Protein AF-A0A1G1X3X0-F1 (afdb_monomer)

InterPro domains:
  IPR045584 Pilin-like [SSF54523] (3-88)

Nearest PDB structures (foldseek):
  8oix-assembly1_M  TM=2.587E-01  e=1.768E+00  Trichomonas vaginalis G3
  6fdm-assembly1_A  TM=3.644E-01  e=4.129E+00  Homo sapiens
  6hk6-assembly2_F  TM=3.911E-01  e=4.369E+00  Homo sapiens
  6tu3-assembly1_a  TM=2.529E-01  e=6.133E+00  Rattus norvegicus

Sequence (189 aa):
MGFSLVESLVIISIISILASLSLVALPAARAHQQLISDTELIQSLLLDSKERALNQVRPEGCLRDDSNPESADRAACSDVGIIFEGGKVMQFANIAGGTEEDPDYVYSGDTEHPIVEHQLLTSVVEEEEGGVRQILFRSVPPSVETYKDGAVMEPKDTAHITLKASNGELRKLAVSQFGTLDIVNDYAK

Solvent-accessible surface area (backbone atoms only — not comparable to full-atom values): 10730 Å² total; per-residue (Å²): 140,77,87,48,76,66,58,54,53,53,50,52,51,51,51,51,52,54,50,58,54,45,68,58,49,52,60,55,54,51,30,52,50,32,52,50,54,42,50,54,51,52,45,48,51,39,46,52,30,43,49,45,17,58,70,40,58,62,56,98,75,68,75,92,70,93,81,68,96,82,56,81,58,55,58,39,59,25,34,20,27,40,37,55,54,51,47,29,40,33,36,26,22,40,68,62,81,79,60,96,85,58,93,79,63,74,72,55,83,92,35,56,44,81,72,49,78,44,80,46,77,32,28,46,52,84,90,45,96,67,43,50,48,32,43,36,23,36,58,47,87,101,41,66,50,28,25,47,70,53,39,78,44,48,100,84,39,66,42,28,45,36,38,34,25,87,82,66,55,74,47,43,32,34,33,39,42,83,55,48,73,44,78,54,79,82,79,82,125

pLDDT: mean 75.76, std 17.48, range [31.78, 94.19]

Structure (mmCIF, N/CA/C/O backbone):
data_AF-A0A1G1X3X0-F1
#
_entry.id   AF-A0A1G1X3X0-F1
#
loop_
_atom_site.group_PDB
_atom_site.id
_atom_site.type_symbol
_atom_site.label_atom_id
_atom_site.label_alt_id
_atom_site.label_comp_id
_atom_site.label_asym_id
_atom_site.label_entity_id
_atom_site.label_seq_id
_atom_site.pdbx_PDB_ins_code
_atom_site.Cartn_x
_atom_site.Cartn_y
_atom_site.Cartn_z
_atom_site.occupancy
_atom_site.B_iso_or_equiv
_atom_site.auth_seq_id
_atom_site.auth_comp_id
_atom_site.auth_asym_id
_atom_site.auth_atom_id
_atom_site.pdbx_PDB_model_num
ATOM 1 N N . MET A 1 1 ? -14.544 9.992 60.173 1.00 52.81 1 MET A N 1
ATOM 2 C CA . MET A 1 1 ? -15.628 10.082 59.175 1.00 52.81 1 MET A CA 1
ATOM 3 C C . MET A 1 1 ? -15.501 8.845 5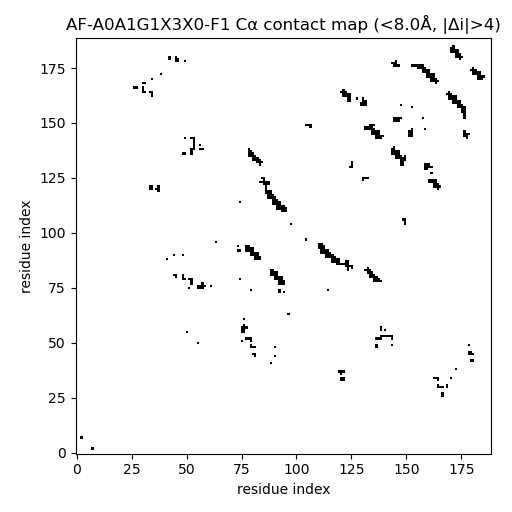8.305 1.00 52.81 1 MET A C 1
ATOM 5 O O . MET A 1 1 ? -14.527 8.745 57.576 1.00 52.81 1 MET A O 1
ATOM 9 N N . GLY A 1 2 ? -16.338 7.836 58.549 1.00 63.41 2 GLY A N 1
ATOM 10 C CA . GLY A 1 2 ? -16.282 6.549 57.850 1.00 63.41 2 GLY A CA 1
ATOM 11 C C . GLY A 1 2 ? -17.279 6.532 56.698 1.00 63.41 2 GLY A C 1
ATOM 12 O O . GLY A 1 2 ? -18.363 7.090 56.843 1.00 63.41 2 GLY A O 1
ATOM 13 N N . PHE A 1 3 ? -16.892 5.916 55.583 1.00 69.19 3 PHE A N 1
ATOM 14 C CA . PHE A 1 3 ? -17.744 5.717 54.412 1.00 69.19 3 PHE A CA 1
ATOM 15 C C . PHE A 1 3 ? -19.047 5.004 54.795 1.00 69.19 3 PHE A C 1
ATOM 17 O O . PHE A 1 3 ? -19.017 3.968 55.464 1.00 69.19 3 PHE A O 1
ATOM 24 N N . SER A 1 4 ? -20.187 5.548 54.371 1.00 86.44 4 SER A N 1
ATOM 25 C CA . SER A 1 4 ? -21.483 4.881 54.514 1.00 86.44 4 SER A CA 1
ATOM 26 C C . SER A 1 4 ? -21.574 3.680 53.569 1.00 86.44 4 SER A C 1
ATOM 28 O O . SER A 1 4 ? -21.124 3.744 52.426 1.00 86.44 4 SER A O 1
ATOM 30 N N . LEU A 1 5 ? -22.233 2.600 54.006 1.00 83.62 5 LEU A N 1
ATOM 31 C CA . LEU A 1 5 ? -22.543 1.430 53.167 1.00 83.62 5 LEU A CA 1
ATOM 32 C C . LEU A 1 5 ? -23.239 1.832 51.852 1.00 83.62 5 LEU A C 1
ATOM 34 O O . LEU A 1 5 ? -22.980 1.252 50.800 1.00 83.62 5 LEU A O 1
ATOM 38 N N . VAL A 1 6 ? -24.085 2.866 51.909 1.00 86.25 6 VAL A N 1
ATOM 39 C CA . VAL A 1 6 ? -24.781 3.417 50.739 1.00 86.25 6 VAL A CA 1
ATOM 40 C C . VAL A 1 6 ? -23.809 4.140 49.804 1.00 86.25 6 VAL A C 1
ATOM 42 O O . VAL A 1 6 ? -23.869 3.935 48.595 1.00 86.25 6 VAL A O 1
ATOM 45 N N . GLU A 1 7 ? -22.879 4.935 50.339 1.00 84.56 7 GLU A N 1
ATOM 46 C CA . GLU A 1 7 ? -21.855 5.612 49.528 1.00 84.56 7 GLU A CA 1
ATOM 47 C C . GLU A 1 7 ? -20.943 4.604 48.822 1.00 84.56 7 GLU A C 1
ATOM 49 O O . GLU A 1 7 ? -20.627 4.777 47.646 1.00 84.56 7 GLU A O 1
ATOM 54 N N . SER A 1 8 ? -20.569 3.512 49.496 1.00 87.12 8 SER A N 1
ATOM 55 C CA . SER A 1 8 ? -19.780 2.445 48.876 1.00 87.12 8 SER A CA 1
ATOM 56 C C . SER A 1 8 ? -20.523 1.770 47.718 1.00 87.12 8 SER A C 1
ATOM 58 O O . SER A 1 8 ? -19.922 1.533 46.672 1.00 87.12 8 SER A O 1
ATOM 60 N N . LEU A 1 9 ? -21.828 1.508 47.855 1.00 88.56 9 LEU A N 1
ATOM 61 C CA . LEU A 1 9 ? -22.638 0.911 46.783 1.00 88.56 9 LEU A CA 1
ATOM 62 C C . LEU A 1 9 ? -22.766 1.829 45.561 1.00 88.56 9 LEU A C 1
ATOM 64 O O . LEU A 1 9 ? -22.678 1.353 44.429 1.00 88.56 9 LEU A O 1
ATOM 68 N N . VAL A 1 10 ? -22.933 3.136 45.778 1.00 90.00 10 VAL A N 1
ATOM 69 C CA . VAL A 1 10 ? -23.005 4.126 44.691 1.00 90.00 10 VAL A CA 1
ATOM 70 C C . VAL A 1 10 ? -21.671 4.232 43.947 1.00 90.00 10 VAL A C 1
ATOM 72 O O . VAL A 1 10 ? -21.651 4.292 42.721 1.00 90.00 10 VAL A O 1
ATOM 75 N N . ILE A 1 11 ? -20.539 4.200 44.650 1.00 90.81 11 ILE A N 1
ATOM 76 C CA . ILE A 1 11 ? -19.225 4.228 43.992 1.00 90.81 11 ILE A CA 1
ATOM 77 C C . ILE A 1 11 ? -19.007 2.970 43.147 1.00 90.81 11 ILE A C 1
ATOM 79 O O . ILE A 1 11 ? -18.568 3.069 42.001 1.00 90.81 11 ILE A O 1
ATOM 83 N N . ILE A 1 12 ? -19.347 1.792 43.675 1.00 90.56 12 ILE A N 1
ATOM 84 C CA . ILE A 1 12 ? -19.201 0.527 42.942 1.00 90.56 12 ILE A CA 1
ATOM 85 C C . ILE A 1 12 ? -20.070 0.525 41.678 1.00 90.56 12 ILE A C 1
ATOM 87 O O . ILE A 1 12 ? -19.608 0.072 40.626 1.00 90.56 12 ILE A O 1
ATOM 91 N N . SER A 1 13 ? -21.298 1.052 41.740 1.00 90.00 13 SER A N 1
ATOM 92 C CA . SER A 1 13 ? -22.174 1.118 40.565 1.00 90.00 13 SER A CA 1
ATOM 93 C C . SER A 1 13 ? -21.628 2.068 39.495 1.00 90.00 13 SER A C 1
ATOM 95 O O . SER A 1 13 ? -21.583 1.692 38.324 1.00 90.00 13 SER A O 1
ATOM 97 N N . ILE A 1 14 ? -21.115 3.240 39.882 1.00 91.00 14 ILE A N 1
ATOM 98 C CA . ILE A 1 14 ? -20.488 4.198 38.957 1.00 91.00 14 ILE A CA 1
ATOM 99 C C . ILE A 1 14 ? -19.247 3.589 38.290 1.00 91.00 14 ILE A C 1
ATOM 101 O O . ILE A 1 14 ? -19.122 3.651 37.066 1.00 91.00 14 ILE A O 1
ATOM 105 N N . ILE A 1 15 ? -18.356 2.955 39.063 1.00 90.81 15 ILE A N 1
ATOM 106 C CA . ILE A 1 15 ? -17.157 2.291 38.523 1.00 90.81 15 ILE A CA 1
ATOM 107 C C . ILE A 1 15 ? -17.553 1.174 37.554 1.00 90.81 15 ILE A C 1
ATOM 109 O O . ILE A 1 15 ? -16.955 1.060 36.488 1.00 90.81 15 ILE A O 1
ATOM 113 N N . SER A 1 16 ? -18.576 0.384 37.884 1.00 86.94 16 SER A N 1
ATOM 114 C CA . SER A 1 16 ? -19.044 -0.712 37.026 1.00 86.94 16 SER A CA 1
ATOM 115 C C . SER A 1 16 ? -19.576 -0.200 35.684 1.00 86.94 16 SER A C 1
ATOM 117 O O . SER A 1 16 ? -19.245 -0.758 34.637 1.00 86.94 16 SER A O 1
ATOM 119 N N . ILE A 1 17 ? -20.337 0.900 35.692 1.00 88.69 17 ILE A N 1
ATOM 120 C CA . ILE A 1 17 ? -20.834 1.545 34.468 1.00 88.69 17 ILE A CA 1
ATOM 121 C C . ILE A 1 17 ? -19.661 2.088 33.641 1.00 88.69 17 ILE A C 1
ATOM 123 O O . ILE A 1 17 ? -19.554 1.779 32.454 1.00 88.69 17 ILE A O 1
ATOM 127 N N . LEU A 1 18 ? -18.741 2.833 34.258 1.00 86.75 18 LEU A N 1
ATOM 128 C CA . LEU A 1 18 ? -17.568 3.389 33.573 1.00 86.75 18 LEU A CA 1
ATOM 129 C C . LEU A 1 18 ? -16.667 2.297 32.980 1.00 86.75 18 LEU A C 1
ATOM 131 O O . LEU A 1 18 ? -16.207 2.426 31.843 1.00 86.75 18 LEU A O 1
ATOM 135 N N . ALA A 1 19 ? -16.448 1.203 33.712 1.00 84.81 19 ALA A N 1
ATOM 136 C CA . ALA A 1 19 ? -15.675 0.061 33.238 1.00 84.81 19 ALA A CA 1
ATOM 137 C C . ALA A 1 19 ? -16.354 -0.613 32.038 1.00 84.81 19 ALA A C 1
ATOM 139 O O . ALA A 1 19 ? -15.684 -0.910 31.051 1.00 84.81 19 ALA A O 1
ATOM 140 N N . SER A 1 20 ? -17.681 -0.785 32.076 1.00 80.12 20 SER A N 1
ATOM 141 C CA . SER A 1 20 ? -18.437 -1.378 30.965 1.00 80.12 20 SER A CA 1
ATOM 142 C C . SER A 1 20 ? -18.348 -0.553 29.676 1.00 80.12 20 SER A C 1
ATOM 144 O O . SER A 1 20 ? -18.118 -1.112 28.607 1.00 80.12 20 SER A O 1
ATOM 146 N N . LEU A 1 21 ? -18.425 0.778 29.776 1.00 79.88 21 LEU A N 1
ATOM 147 C CA . LEU A 1 21 ? -18.264 1.683 28.633 1.00 79.88 21 LEU A CA 1
ATOM 148 C C . LEU A 1 21 ? -16.835 1.638 28.076 1.00 79.88 21 LEU A C 1
ATOM 150 O O . LEU A 1 21 ? -16.628 1.581 26.864 1.00 79.88 21 LEU A O 1
ATOM 154 N N . SER A 1 22 ? -15.843 1.607 28.968 1.00 75.94 22 SER A N 1
ATOM 155 C CA . SER A 1 22 ? -14.426 1.543 28.599 1.00 75.94 22 SER A CA 1
ATOM 156 C C . SER A 1 22 ? -14.087 0.246 27.855 1.00 75.94 22 SER A C 1
ATOM 158 O O . SER A 1 22 ? -13.352 0.272 26.870 1.00 75.94 22 SER A O 1
ATOM 160 N N . LEU A 1 23 ? -14.664 -0.887 28.268 1.00 78.69 23 LEU A N 1
ATOM 161 C CA . LEU A 1 23 ? -14.443 -2.188 27.626 1.00 78.69 23 LEU A CA 1
ATOM 162 C C . LEU A 1 23 ? -14.871 -2.218 26.153 1.00 78.69 23 LEU A C 1
ATOM 164 O O . LEU A 1 23 ? -14.288 -2.972 25.379 1.00 78.69 23 LEU A O 1
ATOM 168 N N . VAL A 1 24 ? -15.841 -1.392 25.757 1.00 78.50 24 VAL A N 1
ATOM 169 C CA . VAL A 1 24 ? -16.291 -1.276 24.360 1.00 78.50 24 VAL A CA 1
ATOM 170 C C . VAL A 1 24 ? -15.498 -0.208 23.601 1.00 78.50 24 VAL A C 1
ATOM 172 O O . VAL A 1 24 ? -15.131 -0.413 22.446 1.00 78.50 24 VAL A O 1
ATOM 175 N N . ALA A 1 25 ? -15.188 0.918 24.248 1.00 77.50 25 ALA A N 1
ATOM 176 C CA . ALA A 1 25 ? -14.501 2.038 23.607 1.00 77.50 25 ALA A CA 1
ATOM 177 C C . ALA A 1 25 ? -13.023 1.748 23.293 1.00 77.50 25 ALA A C 1
ATOM 179 O O . ALA A 1 25 ? -12.524 2.153 22.243 1.00 77.50 25 ALA A O 1
ATOM 180 N N . LEU A 1 26 ? -12.311 1.038 24.177 1.00 84.38 26 LEU A N 1
ATOM 181 C CA . LEU A 1 26 ? -10.877 0.779 24.005 1.00 84.38 26 LEU A CA 1
ATOM 182 C C . LEU A 1 26 ? -10.555 -0.073 22.759 1.00 84.38 26 LEU A C 1
ATOM 184 O O . LEU A 1 26 ? -9.648 0.310 22.018 1.00 84.38 26 LEU A O 1
ATOM 188 N N . PRO A 1 27 ? -11.244 -1.202 22.492 1.00 84.38 27 PRO A N 1
ATOM 189 C CA . PRO A 1 27 ? -11.002 -1.995 21.286 1.00 84.38 27 PRO A CA 1
ATOM 190 C C . PRO A 1 27 ? -11.263 -1.222 19.990 1.00 84.38 27 PRO A C 1
ATOM 192 O O . PRO A 1 27 ? -10.472 -1.329 19.057 1.00 84.38 27 PRO A O 1
ATOM 195 N N . ALA A 1 28 ? -12.322 -0.406 19.948 1.00 83.88 28 ALA A N 1
ATOM 196 C CA . ALA A 1 28 ? -12.639 0.428 18.789 1.00 83.88 28 ALA A CA 1
ATOM 197 C C . ALA A 1 28 ? -11.559 1.495 18.543 1.00 83.88 28 ALA A C 1
ATOM 199 O O . ALA A 1 28 ? -11.069 1.639 17.427 1.00 83.88 28 ALA A O 1
ATOM 200 N N . ALA A 1 29 ? -11.110 2.183 19.598 1.00 85.50 29 ALA A N 1
ATOM 201 C CA . ALA A 1 29 ? -10.033 3.165 19.487 1.00 85.50 29 ALA A CA 1
ATOM 202 C C . ALA A 1 29 ? -8.719 2.535 18.994 1.00 85.50 29 ALA A C 1
ATOM 204 O O . ALA A 1 29 ? -8.037 3.113 18.151 1.00 85.50 29 ALA A O 1
ATOM 205 N N . ARG A 1 30 ? -8.379 1.332 19.480 1.00 88.69 30 ARG A N 1
ATOM 206 C CA . ARG A 1 30 ? -7.187 0.599 19.029 1.00 88.69 30 ARG A CA 1
ATOM 207 C C . ARG A 1 30 ? -7.271 0.213 17.559 1.00 88.69 30 ARG A C 1
ATOM 209 O O . ARG A 1 30 ? -6.305 0.424 16.841 1.00 88.69 30 ARG A O 1
ATOM 216 N N . ALA A 1 31 ? -8.402 -0.320 17.108 1.00 88.56 31 ALA A N 1
ATOM 217 C CA . ALA A 1 31 ? -8.589 -0.677 15.705 1.00 88.56 31 ALA A CA 1
ATOM 218 C C . ALA A 1 31 ? -8.458 0.537 14.777 1.00 88.56 31 ALA A C 1
ATOM 220 O O . ALA A 1 31 ? -7.762 0.475 13.765 1.00 88.56 31 ALA A O 1
ATOM 221 N N . HIS A 1 32 ? -9.031 1.672 15.173 1.00 88.75 32 HIS A N 1
ATOM 222 C CA . HIS A 1 32 ? -8.901 2.909 14.415 1.00 88.75 32 HIS A CA 1
ATOM 223 C C . HIS A 1 32 ? -7.446 3.401 14.345 1.00 88.75 32 HIS A C 1
ATOM 225 O O . HIS A 1 32 ? -6.981 3.829 13.289 1.00 88.75 32 HIS A O 1
ATOM 231 N N . GLN A 1 33 ? -6.698 3.288 15.448 1.00 90.19 33 GLN A N 1
ATOM 232 C CA . GLN A 1 33 ? -5.264 3.592 15.474 1.00 90.19 33 GLN A CA 1
ATOM 233 C C . GLN A 1 33 ? -4.448 2.652 14.576 1.00 90.19 33 GLN A C 1
ATOM 235 O O . GLN A 1 33 ? -3.546 3.128 13.892 1.00 90.19 33 GLN A O 1
ATOM 240 N N . GLN A 1 34 ? -4.775 1.354 14.535 1.00 92.81 34 GLN A N 1
ATOM 241 C CA . GLN A 1 34 ? -4.143 0.394 13.618 1.00 92.81 34 GLN A CA 1
ATOM 242 C C . GLN A 1 34 ? -4.356 0.815 12.158 1.00 92.81 34 GLN A C 1
ATOM 244 O O . GLN A 1 34 ? -3.395 0.898 11.400 1.00 92.81 34 GLN A O 1
ATOM 249 N N . LEU A 1 35 ? -5.594 1.163 11.788 1.00 92.06 35 LEU A N 1
ATOM 250 C CA . LEU A 1 35 ? -5.923 1.613 10.432 1.00 92.06 35 LEU A CA 1
ATOM 251 C C . LEU A 1 35 ? -5.191 2.903 10.056 1.00 92.06 35 LEU A C 1
ATOM 253 O O . LEU A 1 35 ? -4.717 3.012 8.930 1.00 92.06 35 LEU A O 1
ATOM 257 N N . ILE A 1 36 ? -5.093 3.878 10.966 1.00 92.38 36 ILE A N 1
ATOM 258 C CA . ILE A 1 36 ? -4.342 5.121 10.721 1.00 92.38 36 ILE A CA 1
ATOM 259 C C . ILE A 1 36 ? -2.859 4.816 10.509 1.00 92.38 36 ILE A C 1
ATOM 261 O O . ILE A 1 36 ? -2.311 5.220 9.489 1.00 92.38 36 ILE A O 1
ATOM 265 N N . SER A 1 37 ? -2.246 4.067 11.428 1.00 93.69 37 SER A N 1
ATOM 266 C CA . SER A 1 37 ? -0.824 3.718 11.367 1.00 93.69 37 SER A CA 1
ATOM 267 C C . SER A 1 37 ? -0.465 3.022 10.052 1.00 93.69 37 SER A C 1
ATOM 269 O O . SER A 1 37 ? 0.506 3.396 9.399 1.00 93.69 37 SER A O 1
ATOM 271 N N . ASP A 1 38 ? -1.265 2.040 9.634 1.00 94.19 38 ASP A N 1
ATOM 272 C CA . ASP A 1 38 ? -1.012 1.306 8.393 1.00 94.19 38 ASP A CA 1
ATOM 273 C C . ASP A 1 38 ? -1.306 2.157 7.147 1.00 94.19 38 ASP A C 1
ATOM 275 O O . ASP A 1 38 ? -0.607 2.033 6.144 1.00 94.19 38 ASP A O 1
ATOM 279 N N . THR A 1 39 ? -2.284 3.072 7.209 1.00 93.25 39 THR A N 1
ATOM 280 C CA . THR A 1 39 ? -2.537 4.038 6.122 1.00 93.25 39 THR A CA 1
ATOM 281 C C . THR A 1 39 ? -1.325 4.951 5.916 1.00 93.25 39 THR A C 1
ATOM 283 O O . THR A 1 39 ? -0.886 5.138 4.783 1.00 93.25 39 THR A O 1
ATOM 286 N N . GLU A 1 40 ? -0.768 5.504 6.997 1.00 93.44 40 GLU A N 1
ATOM 287 C CA . GLU A 1 40 ? 0.411 6.380 6.949 1.00 93.44 40 GLU A CA 1
ATOM 288 C C . GLU A 1 40 ? 1.651 5.631 6.448 1.00 93.44 40 GLU A C 1
ATOM 290 O O . GLU A 1 40 ? 2.413 6.161 5.636 1.00 93.44 40 GLU A O 1
ATOM 295 N N . LEU A 1 41 ? 1.827 4.376 6.871 1.00 93.50 41 LEU A N 1
ATOM 296 C CA . LEU A 1 41 ? 2.893 3.509 6.377 1.00 93.50 41 LEU A CA 1
ATOM 297 C C . LEU A 1 41 ? 2.769 3.272 4.865 1.00 93.50 41 LEU A C 1
ATOM 299 O O . LEU A 1 41 ? 3.738 3.484 4.139 1.00 93.50 41 LEU A O 1
ATOM 303 N N . ILE A 1 42 ? 1.589 2.878 4.376 1.00 92.75 42 ILE A N 1
ATOM 304 C CA . ILE A 1 42 ? 1.353 2.648 2.941 1.00 92.75 42 ILE A CA 1
ATOM 305 C C . ILE A 1 42 ? 1.564 3.938 2.144 1.00 92.75 42 ILE A C 1
ATOM 307 O O . ILE A 1 42 ? 2.208 3.913 1.097 1.00 92.75 42 ILE A O 1
ATOM 311 N N . GLN A 1 43 ? 1.081 5.077 2.645 1.00 92.94 43 GLN A N 1
ATOM 312 C CA . GLN A 1 43 ? 1.292 6.377 2.009 1.00 92.94 43 GLN A CA 1
ATOM 313 C C . GLN A 1 43 ? 2.781 6.723 1.901 1.00 92.94 43 GLN A C 1
ATOM 315 O O . GLN A 1 43 ? 3.236 7.156 0.842 1.00 92.94 43 GLN A O 1
ATOM 320 N N . SER A 1 44 ? 3.540 6.513 2.978 1.00 91.75 44 SER A N 1
ATOM 321 C CA . SER A 1 44 ? 4.989 6.718 3.009 1.00 91.75 44 SER A CA 1
ATOM 322 C C . SER A 1 44 ? 5.701 5.835 1.983 1.00 91.75 44 SER A C 1
ATOM 324 O O . SER A 1 44 ? 6.508 6.330 1.199 1.00 91.75 44 SER A O 1
ATOM 326 N N . LEU A 1 45 ? 5.347 4.548 1.919 1.00 91.00 45 LEU A N 1
ATOM 327 C CA . LEU A 1 45 ? 5.934 3.608 0.964 1.00 91.00 45 LEU A CA 1
ATOM 328 C C . LEU A 1 45 ? 5.606 3.976 -0.487 1.00 91.00 45 LEU A C 1
ATOM 330 O O . LEU A 1 45 ? 6.484 3.881 -1.345 1.00 91.00 45 LEU A O 1
ATOM 334 N N . LEU A 1 46 ? 4.377 4.417 -0.781 1.00 91.00 46 LEU A N 1
ATOM 335 C CA . LEU A 1 46 ? 3.982 4.882 -2.120 1.00 91.00 46 LEU A CA 1
ATOM 336 C C . LEU A 1 46 ? 4.795 6.105 -2.547 1.00 91.00 46 LEU A C 1
ATOM 338 O O . LEU A 1 46 ? 5.276 6.163 -3.679 1.00 91.00 46 LEU A O 1
ATOM 342 N N . LEU A 1 47 ? 4.981 7.065 -1.638 1.00 90.19 47 LEU A N 1
ATOM 343 C CA . LEU A 1 47 ? 5.789 8.253 -1.896 1.00 90.19 47 LEU A CA 1
ATOM 344 C C . LEU A 1 47 ? 7.263 7.902 -2.112 1.00 90.19 47 LEU A C 1
ATOM 346 O O . LEU A 1 47 ? 7.822 8.323 -3.120 1.00 90.19 47 LEU A O 1
ATOM 350 N N . ASP A 1 48 ? 7.860 7.095 -1.235 1.00 88.44 48 ASP A N 1
ATOM 351 C CA . ASP A 1 48 ? 9.257 6.658 -1.356 1.00 88.44 48 ASP A CA 1
ATOM 352 C C . ASP A 1 48 ? 9.489 5.867 -2.655 1.00 88.44 48 ASP A C 1
ATOM 354 O O . ASP A 1 48 ? 10.425 6.158 -3.397 1.00 88.44 48 ASP A O 1
ATOM 358 N N . SER A 1 49 ? 8.593 4.939 -3.004 1.00 85.44 49 SER A N 1
ATOM 359 C CA . SER A 1 49 ? 8.682 4.164 -4.254 1.00 85.44 49 SER A CA 1
ATOM 360 C C . SER A 1 49 ? 8.623 5.064 -5.489 1.00 85.44 49 SER A C 1
ATOM 362 O O . SER A 1 49 ? 9.431 4.923 -6.408 1.00 85.44 49 SER A O 1
ATOM 364 N N . LYS A 1 50 ? 7.706 6.037 -5.495 1.00 85.88 50 LYS A N 1
ATOM 365 C CA . LYS A 1 50 ? 7.582 7.021 -6.574 1.00 85.88 50 LYS A CA 1
ATOM 366 C C . LYS A 1 50 ? 8.810 7.927 -6.667 1.00 85.88 50 LYS A C 1
ATOM 368 O O . LYS A 1 50 ? 9.284 8.202 -7.765 1.00 85.88 50 LYS A O 1
ATOM 373 N N . GLU A 1 51 ? 9.325 8.412 -5.540 1.00 83.81 51 GLU A N 1
ATOM 374 C CA . GLU A 1 51 ? 10.521 9.259 -5.512 1.00 83.81 51 GLU A CA 1
ATOM 375 C C . GLU A 1 51 ? 11.764 8.506 -5.980 1.00 83.81 51 GLU A C 1
ATOM 377 O O . GLU A 1 51 ? 12.578 9.079 -6.705 1.00 83.81 51 GLU A O 1
ATOM 382 N N . ARG A 1 52 ? 11.896 7.224 -5.631 1.00 78.44 52 ARG A N 1
ATOM 383 C CA . ARG A 1 52 ? 12.952 6.357 -6.164 1.00 78.44 52 ARG A CA 1
ATOM 384 C C . ARG A 1 52 ? 12.823 6.205 -7.672 1.00 78.44 52 ARG A C 1
ATOM 386 O O . ARG A 1 52 ? 13.802 6.452 -8.366 1.00 78.44 52 ARG A O 1
ATOM 393 N N . ALA A 1 53 ? 11.623 5.920 -8.178 1.00 76.75 53 ALA A N 1
ATOM 394 C CA . ALA A 1 53 ? 11.378 5.828 -9.616 1.00 76.75 53 ALA A CA 1
ATOM 395 C C . ALA A 1 53 ? 11.680 7.148 -10.361 1.00 76.75 53 ALA A C 1
ATOM 397 O O . ALA A 1 53 ? 12.196 7.118 -11.476 1.00 76.75 53 ALA A O 1
ATOM 398 N N . LEU A 1 54 ? 11.405 8.313 -9.760 1.00 75.62 54 LEU A N 1
ATOM 399 C CA . LEU A 1 54 ? 11.712 9.625 -10.352 1.00 75.62 54 LEU A CA 1
ATOM 400 C C . LEU A 1 54 ? 13.204 9.966 -10.337 1.00 75.62 54 LEU A C 1
ATOM 402 O O . LEU A 1 54 ? 13.743 10.442 -11.334 1.00 75.62 54 LEU A O 1
ATOM 406 N N . ASN A 1 55 ? 13.849 9.804 -9.181 1.00 70.31 55 ASN A N 1
ATOM 407 C CA . ASN A 1 55 ? 15.159 10.399 -8.917 1.00 70.31 55 ASN A CA 1
ATOM 408 C C . ASN A 1 55 ? 16.320 9.435 -9.167 1.00 70.31 55 ASN A C 1
ATOM 410 O O . ASN A 1 55 ? 17.430 9.883 -9.449 1.00 70.31 55 ASN A O 1
ATOM 414 N N . GLN A 1 56 ? 16.092 8.125 -9.083 1.00 62.97 56 GLN A N 1
ATOM 415 C CA . GLN A 1 56 ? 17.097 7.113 -9.409 1.00 62.97 56 GLN A CA 1
ATOM 416 C C . GLN A 1 56 ? 16.981 6.775 -10.898 1.00 62.97 56 GLN A C 1
ATOM 418 O O . GLN A 1 56 ? 16.610 5.674 -11.290 1.00 62.97 56 GLN A O 1
ATOM 423 N N . VAL A 1 57 ? 17.235 7.795 -11.729 1.00 52.66 57 VAL A N 1
ATOM 424 C CA . VAL A 1 57 ? 17.203 7.700 -13.193 1.00 52.66 57 VAL A CA 1
ATOM 425 C C . VAL A 1 57 ? 18.109 6.556 -13.620 1.00 52.66 57 VAL A C 1
ATOM 427 O O . VAL A 1 57 ? 19.304 6.594 -13.326 1.00 52.66 57 VAL A O 1
ATOM 430 N N . ARG A 1 58 ? 17.542 5.580 -14.341 1.00 55.16 58 ARG A N 1
ATOM 431 C CA . ARG A 1 58 ? 18.286 4.470 -14.946 1.00 55.16 58 ARG A CA 1
ATOM 432 C C . ARG A 1 58 ? 19.504 5.032 -15.690 1.00 55.16 58 ARG A C 1
ATOM 434 O O . ARG A 1 58 ? 19.322 5.706 -16.706 1.00 55.16 58 ARG A O 1
ATOM 441 N N . PRO A 1 59 ? 20.741 4.785 -15.229 1.00 47.59 59 PRO A N 1
ATOM 442 C CA . PRO A 1 59 ? 21.911 5.119 -16.023 1.00 47.59 59 PRO A CA 1
ATOM 443 C C . PRO A 1 59 ? 21.857 4.303 -17.322 1.00 47.59 59 PRO A C 1
ATOM 445 O O . PRO A 1 59 ? 21.593 3.103 -17.261 1.00 47.59 59 PRO A O 1
ATOM 448 N N . GLU A 1 60 ? 22.155 4.909 -18.479 1.00 44.28 60 GLU A N 1
ATOM 449 C CA . GLU A 1 60 ? 22.155 4.231 -19.798 1.00 44.28 60 GLU A CA 1
ATOM 450 C C . GLU A 1 60 ? 23.013 2.944 -19.838 1.00 44.28 60 GLU A C 1
ATOM 452 O O . GLU A 1 60 ? 22.847 2.113 -20.725 1.00 44.28 60 GLU A O 1
ATOM 457 N N . GLY A 1 61 ? 23.920 2.759 -18.870 1.00 43.31 61 GLY A N 1
ATOM 458 C CA . GLY A 1 61 ? 24.809 1.604 -18.745 1.00 43.31 61 GLY A CA 1
ATOM 459 C C . GLY A 1 61 ? 24.544 0.686 -17.551 1.00 43.31 61 GLY A C 1
ATOM 460 O O . GLY A 1 61 ? 25.454 -0.057 -17.184 1.00 43.31 61 GLY A O 1
ATOM 461 N N . CYS A 1 62 ? 23.375 0.733 -16.901 1.00 52.38 62 CYS A N 1
ATOM 462 C CA . CYS A 1 62 ? 23.122 -0.186 -15.795 1.00 52.38 62 CYS A CA 1
ATOM 463 C C . CYS A 1 62 ? 22.986 -1.624 -16.311 1.00 52.38 62 CYS A C 1
ATOM 465 O O . CYS A 1 62 ? 22.020 -1.985 -16.986 1.00 52.38 62 CYS A O 1
ATOM 467 N N . LEU A 1 63 ? 24.037 -2.411 -16.074 1.00 43.19 63 LEU A N 1
ATOM 468 C CA . LEU A 1 63 ? 24.221 -3.716 -16.684 1.00 43.19 63 LEU A CA 1
ATOM 469 C C . LEU A 1 63 ? 23.212 -4.722 -16.138 1.00 43.19 63 LEU A C 1
ATOM 471 O O . LEU A 1 63 ? 23.096 -4.973 -14.943 1.00 43.19 63 LEU A O 1
ATOM 475 N N . ARG A 1 64 ? 22.542 -5.331 -17.105 1.00 49.38 64 ARG A N 1
ATOM 476 C CA . ARG A 1 64 ? 21.504 -6.356 -17.046 1.00 49.38 64 ARG A CA 1
ATOM 477 C C . ARG A 1 64 ? 22.022 -7.732 -16.577 1.00 49.38 64 ARG A C 1
ATOM 479 O O . ARG A 1 64 ? 21.334 -8.715 -16.814 1.00 49.38 64 ARG A O 1
ATOM 486 N N . ASP A 1 65 ? 23.227 -7.823 -15.996 1.00 43.94 65 ASP A N 1
ATOM 487 C CA . ASP A 1 65 ? 23.988 -9.083 -15.917 1.00 43.94 65 ASP A CA 1
ATOM 488 C C . ASP A 1 65 ? 24.297 -9.559 -14.475 1.00 43.94 65 ASP A C 1
ATOM 490 O O . ASP A 1 65 ? 25.159 -9.036 -13.762 1.00 43.94 65 ASP A O 1
ATOM 494 N N . ASP A 1 66 ? 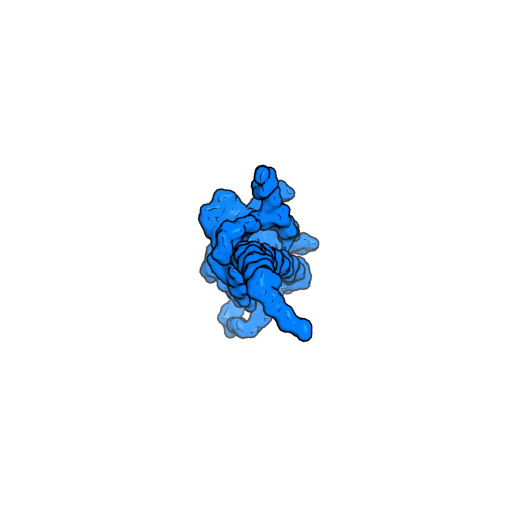23.532 -10.588 -14.112 1.00 45.09 66 ASP A N 1
ATOM 495 C CA . ASP A 1 66 ? 23.436 -11.540 -12.988 1.00 45.09 66 ASP A CA 1
ATOM 496 C C . ASP A 1 66 ? 24.660 -11.936 -12.121 1.00 45.09 66 ASP A C 1
ATOM 498 O O . ASP A 1 66 ? 24.604 -12.938 -11.406 1.00 45.09 66 ASP A O 1
ATOM 502 N N . SER A 1 67 ? 25.771 -11.199 -12.086 1.00 43.50 67 SER A N 1
ATOM 503 C CA . SER A 1 67 ? 26.978 -11.688 -11.382 1.00 43.50 67 SER A CA 1
ATOM 504 C C . SER A 1 67 ? 27.148 -11.259 -9.916 1.00 43.50 67 SER A C 1
ATOM 506 O O . SER A 1 67 ? 28.037 -11.795 -9.251 1.00 43.50 67 SER A O 1
ATOM 508 N N . ASN A 1 68 ? 26.331 -10.343 -9.373 1.00 43.12 68 ASN A N 1
ATOM 509 C CA . ASN A 1 68 ? 26.483 -9.914 -7.974 1.00 43.12 68 ASN A CA 1
ATOM 510 C C . ASN A 1 68 ? 25.146 -9.551 -7.277 1.00 43.12 68 ASN A C 1
ATOM 512 O O . ASN A 1 68 ? 24.614 -8.466 -7.505 1.00 43.12 68 ASN A O 1
ATOM 516 N N . PRO A 1 69 ? 24.592 -10.431 -6.421 1.00 46.22 69 PRO A N 1
ATOM 517 C CA . PRO A 1 69 ? 23.272 -10.260 -5.804 1.00 46.22 69 PRO A CA 1
ATOM 518 C C . PRO A 1 69 ? 23.220 -9.284 -4.612 1.00 46.22 69 PRO A C 1
ATOM 520 O O . PRO A 1 69 ? 22.138 -9.063 -4.079 1.00 46.22 69 PRO A O 1
ATOM 523 N N . GLU A 1 70 ? 24.346 -8.710 -4.170 1.00 43.59 70 GLU A N 1
ATOM 524 C CA . GLU A 1 70 ? 24.408 -7.921 -2.924 1.00 43.59 70 GLU A CA 1
ATOM 525 C C . GLU A 1 70 ? 24.290 -6.393 -3.084 1.00 43.59 70 GLU A C 1
ATOM 527 O O . GLU A 1 70 ? 24.271 -5.687 -2.074 1.00 43.59 70 GLU A O 1
ATOM 532 N N . SER A 1 71 ? 24.216 -5.826 -4.294 1.00 44.56 71 SER A N 1
ATOM 533 C CA . SER A 1 71 ? 24.265 -4.365 -4.421 1.00 44.56 71 SER A CA 1
ATOM 534 C C . SER A 1 71 ? 22.887 -3.699 -4.392 1.00 44.56 71 SER A C 1
ATOM 536 O O . SER A 1 71 ? 21.992 -3.964 -5.197 1.00 44.56 71 SER A O 1
ATOM 538 N N . ALA A 1 72 ? 22.780 -2.705 -3.509 1.00 44.31 72 ALA A N 1
ATOM 539 C CA . ALA A 1 72 ? 21.768 -1.651 -3.498 1.00 44.31 72 ALA A CA 1
ATOM 540 C C . ALA A 1 72 ? 21.591 -0.921 -4.858 1.00 44.31 72 ALA A C 1
ATOM 542 O O . ALA A 1 72 ? 20.671 -0.118 -5.002 1.00 44.31 72 ALA A O 1
ATOM 543 N N . ASP A 1 73 ? 22.419 -1.232 -5.863 1.00 50.38 73 ASP A N 1
ATOM 544 C CA . ASP A 1 73 ? 22.355 -0.710 -7.229 1.00 50.38 73 ASP A CA 1
ATOM 545 C C . ASP A 1 73 ? 21.198 -1.296 -8.062 1.00 50.38 73 ASP A C 1
ATOM 547 O O . ASP A 1 73 ? 20.758 -0.647 -9.008 1.00 50.38 73 ASP A O 1
ATOM 551 N N . ARG A 1 74 ? 20.632 -2.473 -7.725 1.00 50.50 74 ARG A N 1
ATOM 552 C CA . ARG A 1 74 ? 19.490 -3.026 -8.496 1.00 50.50 74 ARG A CA 1
ATOM 553 C C . ARG A 1 74 ? 18.236 -2.164 -8.370 1.00 50.50 74 ARG A C 1
ATOM 555 O O . ARG A 1 74 ? 17.562 -1.935 -9.370 1.00 50.50 74 ARG A O 1
ATOM 562 N N . ALA A 1 75 ? 17.949 -1.652 -7.172 1.00 48.81 75 ALA A N 1
ATOM 563 C CA . ALA A 1 75 ? 16.827 -0.738 -6.945 1.00 48.81 75 ALA A CA 1
ATOM 564 C C . ALA A 1 75 ? 17.021 0.600 -7.677 1.00 48.81 75 ALA A C 1
ATOM 566 O O . ALA A 1 75 ? 16.052 1.165 -8.171 1.00 48.81 75 ALA A O 1
ATOM 567 N N . ALA A 1 76 ? 18.271 1.055 -7.819 1.00 53.31 76 ALA A N 1
ATOM 568 C CA . ALA A 1 7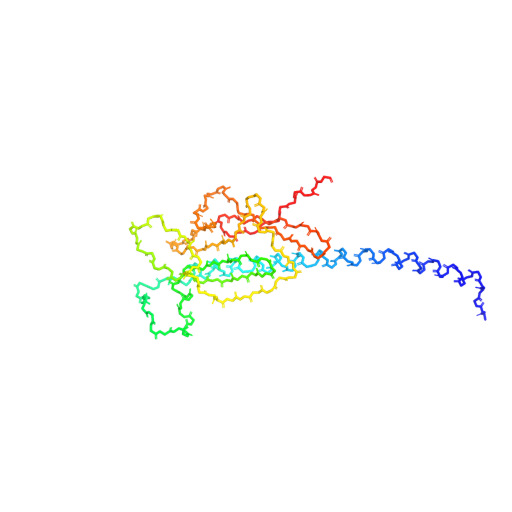6 ? 18.604 2.274 -8.555 1.00 53.31 76 ALA A CA 1
ATOM 569 C C . ALA A 1 76 ? 18.483 2.131 -10.084 1.00 53.31 76 ALA A C 1
ATOM 571 O O . ALA A 1 76 ? 18.576 3.122 -10.804 1.00 53.31 76 ALA A O 1
ATOM 572 N N . CYS A 1 77 ? 18.283 0.909 -10.585 1.00 55.88 77 CYS A N 1
ATOM 573 C CA . CYS A 1 77 ? 18.214 0.602 -12.014 1.00 55.88 77 CYS A CA 1
ATOM 574 C C . CYS A 1 77 ? 16.919 -0.092 -12.445 1.00 55.88 77 CYS A C 1
ATOM 576 O O . CYS A 1 77 ? 16.808 -0.524 -13.593 1.00 55.88 77 CYS A O 1
ATOM 578 N N . SER A 1 78 ? 15.944 -0.190 -11.546 1.00 63.88 78 SER A N 1
ATOM 579 C CA . SER A 1 78 ? 14.712 -0.952 -11.739 1.00 63.88 78 SER A CA 1
ATOM 580 C C . SER A 1 78 ? 13.497 -0.085 -11.438 1.00 63.88 78 SER A C 1
ATOM 582 O O . SER A 1 78 ? 13.580 0.858 -10.654 1.00 63.88 78 SER A O 1
ATOM 584 N N . ASP A 1 79 ? 12.356 -0.410 -12.044 1.00 76.25 79 ASP A N 1
ATOM 585 C CA . ASP A 1 79 ? 11.087 0.182 -11.610 1.00 76.25 79 ASP A CA 1
ATOM 586 C C . ASP A 1 79 ? 10.774 -0.296 -10.191 1.00 76.25 79 ASP A C 1
ATOM 588 O O . ASP A 1 79 ? 11.052 -1.448 -9.850 1.00 76.25 79 ASP A O 1
ATOM 592 N N . VAL A 1 80 ? 10.212 0.576 -9.358 1.00 80.56 80 VAL A N 1
ATOM 593 C CA . VAL A 1 80 ? 9.946 0.267 -7.947 1.00 80.56 80 VAL A CA 1
ATOM 594 C C . VAL A 1 80 ? 8.449 0.194 -7.732 1.00 80.56 80 VAL A C 1
ATOM 596 O O . VAL A 1 80 ? 7.700 1.067 -8.169 1.00 80.56 80 VAL A O 1
AT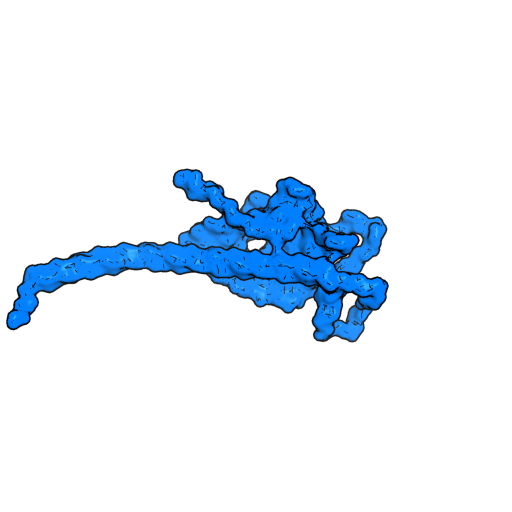OM 599 N N . GLY A 1 81 ? 7.998 -0.853 -7.058 1.00 85.44 81 GLY A N 1
ATOM 600 C CA . GLY A 1 81 ? 6.592 -1.047 -6.757 1.00 85.44 81 GLY A CA 1
ATOM 601 C C . GLY A 1 81 ? 6.360 -1.554 -5.348 1.00 85.44 81 GLY A C 1
ATOM 602 O O . GLY A 1 81 ? 7.288 -1.761 -4.566 1.00 85.44 81 GLY A O 1
ATOM 603 N N . ILE A 1 82 ? 5.086 -1.738 -5.037 1.00 89.44 82 ILE A N 1
ATOM 604 C CA . ILE A 1 82 ? 4.577 -2.208 -3.761 1.00 89.44 82 ILE A CA 1
ATOM 605 C C . ILE A 1 82 ? 3.586 -3.335 -4.016 1.00 89.44 82 ILE A C 1
ATOM 607 O O . ILE A 1 82 ? 2.699 -3.199 -4.858 1.00 89.44 82 ILE A O 1
ATOM 611 N N . ILE A 1 83 ? 3.731 -4.421 -3.266 1.00 89.62 83 ILE A N 1
ATOM 612 C CA . ILE A 1 83 ? 2.814 -5.558 -3.236 1.00 89.62 83 ILE A CA 1
ATOM 613 C C . ILE A 1 83 ? 2.101 -5.579 -1.892 1.00 89.62 83 ILE A C 1
ATOM 615 O O . ILE A 1 83 ? 2.713 -5.391 -0.836 1.00 89.62 83 ILE A O 1
ATOM 619 N N . PHE A 1 84 ? 0.804 -5.839 -1.955 1.00 89.12 84 PHE A N 1
ATOM 620 C CA . PHE A 1 84 ? -0.093 -5.985 -0.824 1.00 89.12 84 PHE A CA 1
ATOM 621 C C . PHE A 1 84 ? -0.479 -7.461 -0.706 1.00 89.12 84 PHE A C 1
ATOM 623 O O . PHE A 1 84 ? -1.088 -8.019 -1.617 1.00 89.12 84 PHE A O 1
ATOM 630 N N . GLU A 1 85 ? -0.110 -8.106 0.400 1.00 84.62 85 GLU A N 1
ATOM 631 C CA . GLU A 1 85 ? -0.368 -9.535 0.606 1.00 84.62 85 GLU A CA 1
ATOM 632 C C . GLU A 1 85 ? -0.754 -9.774 2.068 1.00 84.62 85 GLU A C 1
ATOM 634 O O . GLU A 1 85 ? 0.070 -9.65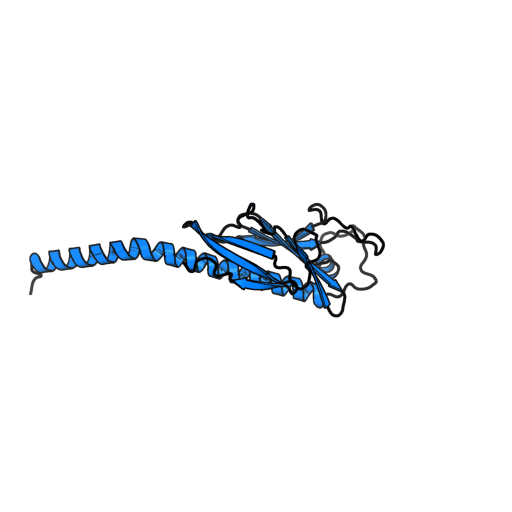2 2.977 1.00 84.62 85 GLU A O 1
ATOM 639 N N . GLY A 1 86 ? -2.024 -10.098 2.310 1.00 84.69 86 GLY A N 1
ATOM 640 C CA . GLY A 1 86 ? -2.575 -10.322 3.643 1.00 84.69 86 GLY A CA 1
ATOM 641 C C . GLY A 1 86 ? -2.131 -9.282 4.682 1.00 84.69 86 GLY A C 1
ATOM 642 O O . GLY A 1 86 ? -2.489 -8.111 4.613 1.00 84.69 86 GLY A O 1
ATOM 643 N N . GLY A 1 87 ? -1.379 -9.723 5.692 1.00 88.62 87 GLY A N 1
ATOM 644 C CA . GLY A 1 87 ? -0.905 -8.889 6.805 1.00 88.62 87 GLY A CA 1
ATOM 645 C C . GLY A 1 87 ? 0.419 -8.162 6.563 1.00 88.62 87 GLY A C 1
ATOM 646 O O . GLY A 1 87 ? 1.032 -7.715 7.527 1.00 88.62 87 GLY A O 1
ATOM 647 N N . LYS A 1 88 ? 0.904 -8.075 5.323 1.00 90.69 88 LYS A N 1
ATOM 648 C CA . LYS A 1 88 ? 2.184 -7.434 5.006 1.00 90.69 88 LYS A CA 1
ATOM 649 C C . LYS A 1 88 ? 2.104 -6.587 3.741 1.00 90.69 88 LYS A C 1
ATOM 651 O O . LYS A 1 88 ? 1.256 -6.778 2.869 1.00 90.69 88 LYS A O 1
ATOM 656 N N . VAL A 1 89 ? 3.039 -5.653 3.656 1.00 91.12 89 VAL A N 1
ATOM 657 C CA . VAL A 1 89 ? 3.297 -4.844 2.472 1.00 91.12 89 VAL A CA 1
ATOM 658 C C . VAL A 1 89 ? 4.782 -4.933 2.139 1.00 91.12 89 VAL A C 1
ATOM 660 O O . VAL A 1 89 ? 5.635 -4.862 3.026 1.00 91.12 89 VAL A O 1
ATOM 663 N N . MET A 1 90 ? 5.097 -5.128 0.866 1.00 88.19 90 MET A N 1
ATOM 664 C CA . MET A 1 90 ? 6.464 -5.342 0.404 1.00 88.19 90 MET A CA 1
ATOM 665 C C . MET A 1 90 ? 6.785 -4.377 -0.725 1.00 88.19 90 MET A C 1
ATOM 667 O O . MET A 1 90 ? 6.089 -4.350 -1.735 1.00 88.19 90 MET A O 1
ATOM 671 N N . GLN A 1 91 ? 7.852 -3.602 -0.564 1.00 85.75 91 GLN A N 1
ATOM 672 C CA . GLN A 1 91 ? 8.431 -2.838 -1.660 1.00 85.75 91 GLN A CA 1
ATOM 673 C C . GLN A 1 91 ? 9.356 -3.760 -2.453 1.00 85.75 91 GLN A C 1
ATOM 675 O O . GLN A 1 91 ? 10.154 -4.498 -1.867 1.00 85.75 91 GLN A O 1
ATOM 680 N N . PHE A 1 92 ? 9.281 -3.703 -3.774 1.00 80.50 92 PHE A N 1
ATOM 681 C CA . PHE A 1 92 ? 10.090 -4.532 -4.657 1.00 80.50 92 PHE A CA 1
ATOM 682 C C . PHE A 1 92 ? 10.671 -3.703 -5.806 1.00 80.50 92 PHE A C 1
ATOM 684 O O . PHE A 1 92 ? 10.113 -2.685 -6.215 1.00 80.50 92 PHE A O 1
ATOM 691 N N . ALA A 1 93 ? 11.802 -4.163 -6.325 1.00 76.38 93 ALA A N 1
ATOM 692 C CA . ALA A 1 93 ? 12.384 -3.719 -7.579 1.00 76.38 93 ALA A CA 1
ATOM 693 C C . ALA A 1 93 ? 11.984 -4.706 -8.679 1.00 76.38 93 ALA A C 1
ATOM 695 O O . ALA A 1 93 ? 12.217 -5.910 -8.545 1.00 76.38 93 ALA A O 1
ATOM 696 N N . ASN A 1 94 ? 11.403 -4.213 -9.769 1.00 72.06 94 ASN A N 1
ATOM 697 C CA . ASN A 1 94 ? 11.140 -5.027 -10.944 1.00 72.06 94 ASN A CA 1
ATOM 698 C C . ASN A 1 94 ? 12.417 -5.182 -11.773 1.00 72.06 94 ASN A C 1
ATOM 700 O O . ASN A 1 94 ? 12.849 -4.254 -12.457 1.00 72.06 94 ASN A O 1
ATOM 704 N N . ILE A 1 95 ? 12.989 -6.379 -11.730 1.00 58.16 95 ILE A N 1
ATOM 705 C CA . ILE A 1 95 ? 14.221 -6.734 -12.437 1.00 58.16 95 ILE A CA 1
ATOM 706 C C . ILE A 1 95 ? 13.945 -7.367 -13.810 1.00 58.16 95 ILE A C 1
ATOM 708 O O . ILE A 1 95 ? 14.892 -7.751 -14.500 1.00 58.16 95 ILE A O 1
ATOM 712 N N . ALA A 1 96 ? 12.676 -7.465 -14.237 1.00 55.97 96 ALA A N 1
ATOM 713 C CA . ALA A 1 96 ? 12.333 -7.901 -15.588 1.00 55.97 96 ALA A CA 1
ATOM 714 C C . ALA A 1 96 ? 12.839 -6.870 -16.601 1.00 55.97 96 ALA A C 1
ATOM 716 O O . ALA A 1 96 ? 12.316 -5.760 -16.715 1.00 55.97 96 ALA A O 1
ATOM 717 N N . GLY A 1 97 ? 13.875 -7.229 -17.356 1.00 47.47 97 GLY A N 1
ATOM 718 C CA . GLY A 1 97 ? 14.383 -6.385 -18.426 1.00 47.47 97 GLY A CA 1
ATOM 719 C C . GLY A 1 97 ? 13.373 -6.295 -19.567 1.00 47.47 97 GLY A C 1
ATOM 720 O O . GLY A 1 97 ? 13.321 -7.201 -20.396 1.00 47.47 97 GLY A 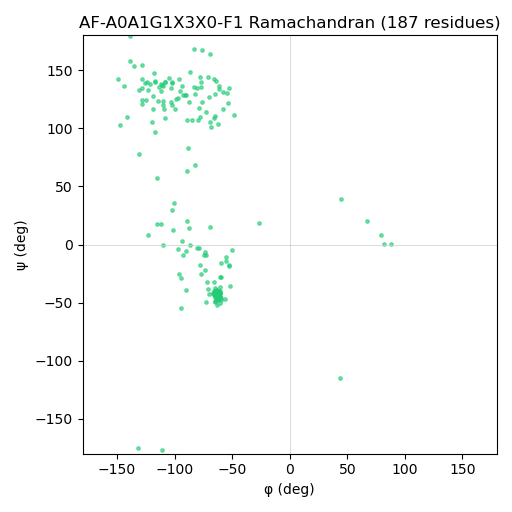O 1
ATOM 721 N N . GLY A 1 98 ? 12.627 -5.195 -19.644 1.00 44.00 98 GLY A N 1
ATOM 722 C CA . GLY A 1 98 ? 11.832 -4.868 -20.820 1.00 44.00 98 GLY A CA 1
ATOM 723 C C . GLY A 1 98 ? 12.715 -4.336 -21.951 1.00 44.00 98 GLY A C 1
ATOM 724 O O . GLY A 1 98 ? 13.460 -3.378 -21.757 1.00 44.00 98 GLY A O 1
ATOM 725 N N . THR A 1 99 ? 12.693 -4.961 -23.125 1.00 42.19 99 THR A N 1
ATOM 726 C CA . THR A 1 99 ? 13.112 -4.305 -24.373 1.00 42.19 99 THR A CA 1
ATOM 727 C C . THR A 1 99 ? 11.986 -3.391 -24.844 1.00 42.19 99 THR A C 1
ATOM 729 O O . THR A 1 99 ? 10.824 -3.746 -24.705 1.00 42.19 99 THR A O 1
ATOM 732 N N . GLU A 1 100 ? 12.311 -2.233 -25.423 1.00 43.84 100 GLU A N 1
ATOM 733 C CA . GLU A 1 100 ? 11.330 -1.252 -25.933 1.00 43.84 100 GLU A CA 1
ATOM 734 C C . GLU A 1 100 ? 10.322 -1.817 -26.961 1.00 43.84 100 GLU A C 1
ATOM 736 O O . GLU A 1 100 ? 9.349 -1.145 -27.287 1.00 43.84 100 GLU A O 1
ATOM 741 N N . GLU A 1 101 ? 10.529 -3.038 -27.463 1.00 39.34 101 GLU A N 1
ATOM 742 C CA . GLU A 1 101 ? 9.727 -3.660 -28.522 1.00 39.34 101 GLU A CA 1
ATOM 743 C C . GLU A 1 101 ? 8.514 -4.486 -28.056 1.00 39.34 101 GLU A C 1
ATOM 745 O O . GLU A 1 101 ? 7.738 -4.893 -28.917 1.00 39.34 101 GLU A O 1
ATOM 750 N N . ASP A 1 102 ? 8.295 -4.708 -26.754 1.00 38.59 102 ASP A N 1
ATOM 751 C CA . ASP A 1 102 ? 7.135 -5.486 -26.278 1.00 38.59 102 ASP A CA 1
ATOM 752 C C . ASP A 1 102 ? 6.196 -4.622 -25.410 1.00 38.59 102 ASP A C 1
ATOM 754 O O . ASP A 1 102 ? 6.458 -4.403 -24.232 1.00 38.59 102 ASP A O 1
ATOM 758 N N . PRO A 1 103 ? 5.107 -4.055 -25.957 1.00 40.19 103 PRO A N 1
ATOM 759 C CA . PRO A 1 103 ? 4.145 -3.267 -25.180 1.00 40.19 103 PRO A CA 1
ATOM 760 C C . PRO A 1 103 ? 3.232 -4.126 -24.284 1.00 40.19 103 PRO A C 1
ATOM 762 O O . PRO A 1 103 ? 2.540 -3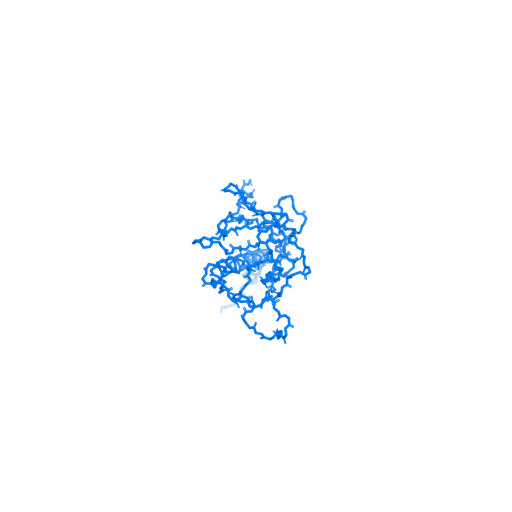.573 -23.432 1.00 40.19 103 PRO A O 1
ATOM 765 N N . ASP A 1 104 ? 3.267 -5.456 -24.434 1.00 38.09 104 ASP A N 1
ATOM 766 C CA . ASP A 1 104 ? 2.446 -6.424 -23.695 1.00 38.09 104 ASP A CA 1
ATOM 767 C C . ASP A 1 104 ? 3.220 -7.092 -22.534 1.00 38.09 104 ASP A C 1
ATOM 769 O O . ASP A 1 104 ? 3.033 -8.276 -22.240 1.00 38.09 104 ASP A O 1
ATOM 773 N N . TYR A 1 105 ? 4.112 -6.355 -21.856 1.00 45.94 105 TYR A N 1
ATOM 774 C CA . TYR A 1 105 ? 4.794 -6.864 -20.658 1.00 45.94 105 TYR A CA 1
ATOM 775 C C . TYR A 1 105 ? 3.785 -7.178 -19.547 1.00 45.94 105 TYR A C 1
ATOM 777 O O . TYR A 1 105 ? 3.299 -6.296 -18.841 1.00 45.94 105 TYR A O 1
ATOM 785 N N . VAL A 1 106 ? 3.504 -8.466 -19.365 1.00 41.34 106 VAL A N 1
ATOM 786 C CA . VAL A 1 106 ? 2.745 -8.977 -18.225 1.00 41.34 106 VAL A CA 1
ATOM 787 C C . VAL A 1 106 ? 3.681 -9.013 -17.021 1.00 41.34 106 VAL A C 1
ATOM 789 O O . VAL A 1 106 ? 4.615 -9.812 -16.971 1.00 41.34 106 VAL A O 1
ATOM 792 N N . TYR A 1 107 ? 3.444 -8.134 -16.052 1.00 50.88 107 TYR A N 1
ATOM 793 C CA . TYR A 1 107 ? 4.166 -8.131 -14.784 1.00 50.88 107 TYR A CA 1
ATOM 794 C C . TYR A 1 107 ? 3.836 -9.421 -14.020 1.00 50.88 107 TYR A C 1
ATOM 796 O O . TYR A 1 107 ? 2.696 -9.644 -13.615 1.00 50.88 107 TYR A O 1
ATOM 804 N N . SER A 1 108 ? 4.822 -10.311 -13.892 1.00 44.06 108 SER A N 1
ATOM 805 C CA . SER A 1 108 ? 4.694 -11.602 -13.211 1.00 44.06 108 SER A CA 1
ATOM 806 C C . SER A 1 108 ? 5.618 -11.653 -11.997 1.00 44.06 108 SER A C 1
ATOM 808 O O . SER A 1 108 ? 6.773 -11.251 -12.106 1.00 44.06 108 SER A O 1
ATOM 810 N N . GLY A 1 109 ? 5.145 -12.222 -10.885 1.00 43.38 109 GLY A N 1
ATOM 811 C CA . GLY A 1 109 ? 5.859 -12.261 -9.598 1.00 43.38 109 GLY A CA 1
ATOM 812 C C . GLY A 1 109 ? 7.270 -12.873 -9.603 1.00 43.38 109 GLY A C 1
ATOM 813 O O . GLY A 1 109 ? 8.038 -12.658 -8.671 1.00 43.38 109 GLY A O 1
ATOM 814 N N . ASP A 1 110 ? 7.661 -13.586 -10.662 1.00 49.25 110 ASP A N 1
ATOM 815 C CA . ASP A 1 110 ? 8.986 -14.207 -10.788 1.00 49.25 110 ASP A CA 1
ATOM 816 C C . ASP A 1 110 ? 10.122 -13.201 -11.076 1.00 49.25 110 ASP A C 1
ATOM 818 O O . ASP A 1 110 ? 11.298 -13.568 -11.079 1.00 49.25 110 ASP A O 1
ATOM 822 N N . THR A 1 111 ? 9.797 -11.926 -11.314 1.00 56.94 111 THR A N 1
ATOM 823 C CA . THR A 1 111 ? 10.762 -10.866 -11.654 1.00 56.94 111 THR A CA 1
ATOM 824 C C . THR A 1 111 ? 10.863 -9.769 -10.595 1.00 56.94 111 THR A C 1
ATOM 826 O O . THR A 1 111 ? 11.359 -8.672 -10.865 1.00 56.94 111 THR A O 1
ATOM 829 N N . GLU A 1 112 ? 10.385 -10.043 -9.387 1.00 68.81 112 GLU A N 1
ATOM 830 C CA . GLU A 1 112 ? 10.317 -9.088 -8.287 1.00 68.81 112 GLU A CA 1
ATOM 831 C C . GLU A 1 112 ? 11.451 -9.353 -7.296 1.00 68.81 112 GLU A C 1
ATOM 833 O O . GLU A 1 112 ? 11.566 -10.431 -6.714 1.00 68.81 112 GLU A O 1
ATOM 838 N N . HIS A 1 113 ? 12.315 -8.360 -7.091 1.00 70.56 113 HIS A N 1
ATOM 839 C CA . HIS A 1 113 ? 13.350 -8.425 -6.069 1.00 70.56 113 HIS A CA 1
ATOM 840 C C . HIS A 1 113 ? 12.903 -7.639 -4.828 1.00 70.56 113 HIS A C 1
ATOM 842 O O . HIS A 1 113 ? 12.728 -6.422 -4.930 1.00 70.56 113 HIS A O 1
ATOM 848 N N . PRO A 1 114 ? 12.714 -8.283 -3.663 1.00 72.44 114 PRO A N 1
ATOM 849 C CA . PRO A 1 114 ? 12.252 -7.592 -2.465 1.00 72.44 114 PRO A CA 1
ATOM 850 C C . PRO A 1 114 ? 13.293 -6.566 -1.998 1.00 72.44 114 PRO A C 1
ATOM 852 O O . PRO A 1 114 ? 14.468 -6.890 -1.847 1.00 72.44 114 PRO A O 1
ATOM 855 N N . ILE A 1 115 ? 12.854 -5.330 -1.756 1.00 74.88 115 ILE A N 1
ATOM 856 C CA . ILE A 1 115 ? 13.681 -4.252 -1.190 1.00 74.88 115 ILE A CA 1
ATOM 857 C C . ILE A 1 115 ? 13.481 -4.206 0.324 1.00 74.88 115 ILE A C 1
ATOM 859 O O . ILE A 1 115 ? 14.442 -4.268 1.090 1.00 74.88 115 ILE A O 1
ATOM 863 N N . VAL A 1 116 ? 12.223 -4.093 0.757 1.00 83.25 116 VAL A N 1
ATOM 864 C CA . VAL A 1 116 ? 11.848 -4.044 2.172 1.00 83.25 116 VAL A CA 1
ATOM 865 C C . VAL A 1 116 ? 10.466 -4.652 2.380 1.00 83.25 116 VAL A C 1
ATOM 867 O O . VAL A 1 116 ? 9.562 -4.468 1.566 1.00 83.25 116 VAL A O 1
ATOM 870 N N . GLU A 1 117 ? 10.303 -5.369 3.490 1.00 88.19 117 GLU A N 1
ATOM 871 C CA . GLU A 1 117 ? 9.024 -5.911 3.944 1.00 88.19 117 GLU A CA 1
ATOM 872 C C . GLU A 1 117 ? 8.600 -5.217 5.242 1.00 88.19 117 GLU A C 1
ATOM 874 O O . GLU A 1 117 ? 9.400 -5.057 6.169 1.00 88.19 117 GLU A O 1
ATOM 879 N N . HIS A 1 118 ? 7.325 -4.842 5.322 1.00 90.69 118 HIS A N 1
ATOM 880 C CA . HIS A 1 118 ? 6.700 -4.325 6.529 1.00 90.69 118 HIS A CA 1
ATOM 881 C C . HIS A 1 118 ? 5.481 -5.162 6.908 1.00 90.69 118 HIS A C 1
ATOM 883 O O . HIS A 1 118 ? 4.610 -5.442 6.086 1.00 90.69 118 HIS A O 1
ATOM 889 N N . GLN A 1 119 ? 5.405 -5.518 8.188 1.00 93.31 119 GLN A N 1
ATOM 890 C CA . GLN A 1 119 ? 4.236 -6.170 8.766 1.00 93.31 119 GLN A CA 1
ATOM 891 C C . GLN A 1 119 ? 3.188 -5.111 9.123 1.00 93.31 119 GLN A C 1
ATOM 893 O O . GLN A 1 119 ? 3.507 -4.122 9.786 1.00 93.31 119 GLN A O 1
ATOM 898 N N . LEU A 1 120 ? 1.954 -5.328 8.682 1.00 91.38 120 LEU A N 1
ATOM 899 C CA . LEU A 1 120 ? 0.806 -4.476 8.966 1.00 91.38 120 LEU A CA 1
ATOM 900 C C . LEU A 1 120 ? 0.163 -4.888 10.295 1.00 91.38 120 LEU A C 1
ATOM 902 O O . LEU A 1 120 ? 0.168 -6.056 10.691 1.00 91.38 120 LEU A O 1
ATOM 906 N N . LEU A 1 121 ? -0.413 -3.917 11.004 1.00 92.00 121 LEU A N 1
ATOM 907 C CA . LEU A 1 121 ? -1.252 -4.186 12.177 1.00 92.00 121 LEU A CA 1
ATOM 908 C C . LEU A 1 121 ? -2.664 -4.646 11.779 1.00 92.00 121 LEU A C 1
ATOM 910 O O . LEU A 1 121 ? -3.406 -5.195 12.600 1.00 92.00 121 LEU A O 1
ATOM 914 N N . THR A 1 122 ? -3.032 -4.383 10.532 1.00 91.62 122 THR A N 1
ATOM 915 C CA . THR A 1 122 ? -4.262 -4.760 9.845 1.00 91.62 122 THR A CA 1
ATOM 916 C C . THR A 1 122 ? -3.969 -5.806 8.766 1.00 91.62 122 THR A C 1
ATOM 918 O O . THR A 1 122 ? -2.854 -6.304 8.638 1.00 91.62 122 THR A O 1
ATOM 921 N N . SER A 1 123 ? -4.992 -6.192 8.009 1.00 91.75 123 SER A N 1
ATOM 922 C CA . SER A 1 123 ? -4.850 -7.103 6.869 1.00 91.75 123 SER A CA 1
ATOM 923 C C . SER A 1 123 ? -5.489 -6.506 5.626 1.00 91.75 123 SER A C 1
ATOM 925 O O . SER A 1 123 ? -6.540 -5.875 5.717 1.00 91.75 123 SER A O 1
ATOM 927 N N . VAL A 1 124 ? -4.867 -6.711 4.475 1.00 89.75 124 VAL A N 1
ATOM 928 C CA . VAL A 1 124 ? -5.407 -6.351 3.169 1.00 89.75 124 VAL A CA 1
ATOM 929 C C . VAL A 1 124 ? -6.456 -7.385 2.765 1.00 89.75 124 VAL A C 1
ATOM 931 O O . VAL A 1 124 ? -6.264 -8.590 2.935 1.00 89.75 124 VAL A O 1
ATOM 934 N N . VAL A 1 125 ? -7.589 -6.915 2.248 1.00 86.88 125 VAL A N 1
ATOM 935 C CA . VAL A 1 125 ? -8.640 -7.766 1.679 1.00 86.88 125 VAL A CA 1
ATOM 936 C C . VAL A 1 125 ? -8.290 -8.061 0.218 1.00 86.88 125 VAL A C 1
ATOM 938 O O . VAL A 1 125 ? -8.384 -7.178 -0.627 1.00 86.88 125 VAL A O 1
ATOM 941 N N . GLU A 1 126 ? -7.866 -9.293 -0.066 1.00 73.25 126 GLU A N 1
ATOM 942 C CA . GLU A 1 126 ? -7.315 -9.682 -1.378 1.00 73.25 126 GLU A CA 1
ATOM 943 C C . GLU A 1 126 ? -8.377 -9.886 -2.473 1.00 73.25 126 GLU A C 1
ATOM 945 O O . GLU A 1 126 ? -8.085 -9.715 -3.652 1.00 73.25 126 GLU A O 1
ATOM 950 N N . GLU A 1 127 ? -9.614 -10.220 -2.097 1.00 68.56 127 GLU A N 1
ATOM 951 C CA . GLU A 1 127 ? -10.715 -10.522 -3.025 1.00 68.56 127 GLU A CA 1
ATOM 952 C C . GLU A 1 127 ? -11.850 -9.487 -2.909 1.00 68.56 127 GLU A C 1
ATOM 954 O O . GLU A 1 127 ? -12.998 -9.822 -2.612 1.00 68.56 127 GLU A O 1
ATOM 959 N N . GLU A 1 128 ? -11.537 -8.205 -3.106 1.00 73.44 128 GLU A N 1
ATOM 960 C CA . GLU A 1 128 ? -12.551 -7.154 -3.272 1.00 73.44 128 GLU A CA 1
ATOM 961 C C . GLU A 1 128 ? -12.658 -6.732 -4.742 1.00 73.44 128 GLU A C 1
ATOM 963 O O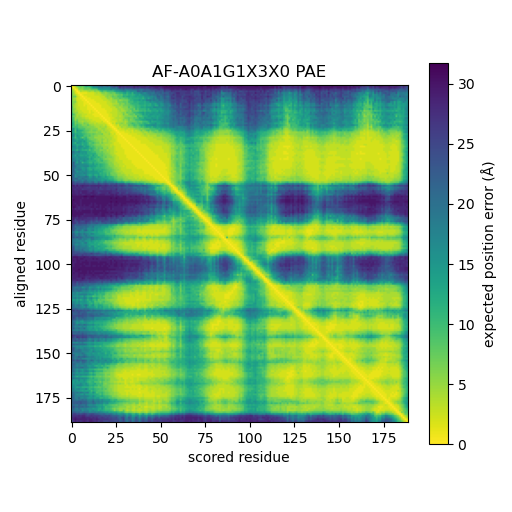 . GLU A 1 128 ? -11.664 -6.652 -5.462 1.00 73.44 128 GLU A O 1
ATOM 968 N N . GLU A 1 129 ? -13.874 -6.433 -5.199 1.00 67.06 129 GLU A N 1
ATOM 969 C CA . GLU A 1 129 ? -14.108 -5.883 -6.533 1.00 67.06 129 GLU A CA 1
ATOM 970 C C . GLU A 1 129 ? -13.333 -4.563 -6.718 1.00 67.06 129 GLU A C 1
ATOM 972 O O . GLU A 1 129 ? -13.555 -3.581 -6.004 1.00 67.06 129 GLU A O 1
ATOM 977 N N . GLY A 1 130 ? -12.390 -4.553 -7.667 1.00 69.50 130 GLY A N 1
ATOM 978 C CA . GLY A 1 130 ? -11.492 -3.417 -7.915 1.00 69.50 130 GLY A CA 1
ATOM 979 C C . GLY A 1 130 ? -10.312 -3.295 -6.941 1.00 69.50 130 GLY A C 1
ATOM 980 O O . GLY A 1 130 ? -9.607 -2.283 -6.980 1.00 69.50 130 GLY A O 1
ATOM 981 N N . GLY A 1 131 ? -10.104 -4.293 -6.075 1.00 81.00 131 GLY A N 1
ATOM 982 C CA . GLY A 1 131 ? -8.921 -4.420 -5.230 1.00 81.00 131 GLY A CA 1
ATOM 983 C C . GLY A 1 131 ? -7.658 -4.625 -6.064 1.00 81.00 131 GLY A C 1
ATOM 984 O O . GLY A 1 131 ? -7.691 -5.330 -7.070 1.00 81.00 131 GLY A O 1
ATOM 985 N N . VAL A 1 132 ? -6.561 -3.997 -5.647 1.00 85.75 132 VAL A N 1
ATOM 986 C CA . VAL A 1 132 ? -5.252 -4.124 -6.293 1.00 85.75 132 VAL A CA 1
ATOM 987 C C . VAL A 1 132 ? -4.304 -4.934 -5.418 1.00 85.75 132 VAL A C 1
ATOM 989 O O . VAL A 1 132 ? -4.259 -4.751 -4.198 1.00 85.75 132 VAL A O 1
ATOM 992 N N . ARG A 1 133 ? -3.512 -5.808 -6.035 1.00 86.06 133 ARG A N 1
ATOM 993 C CA . ARG A 1 133 ? -2.454 -6.568 -5.354 1.00 86.06 133 ARG A CA 1
ATOM 994 C C . ARG A 1 133 ? -1.108 -5.875 -5.460 1.00 86.06 133 ARG A C 1
ATOM 996 O O . ARG A 1 133 ? -0.280 -6.015 -4.564 1.00 86.06 1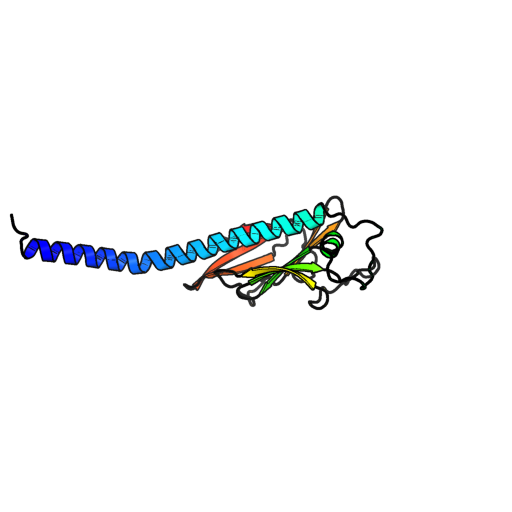33 ARG A O 1
ATOM 1003 N N . GLN A 1 134 ? -0.896 -5.121 -6.530 1.00 87.25 134 GLN A N 1
ATOM 1004 C CA . GLN A 1 134 ? 0.382 -4.503 -6.831 1.00 87.25 134 GLN A CA 1
ATOM 1005 C C . GLN A 1 134 ? 0.232 -3.118 -7.461 1.00 87.25 134 GLN A C 1
ATOM 1007 O O . GLN A 1 134 ? -0.542 -2.918 -8.397 1.00 87.25 134 GLN A O 1
ATOM 1012 N N . ILE A 1 135 ? 1.049 -2.177 -6.995 1.00 89.38 135 ILE A N 1
ATOM 1013 C CA . ILE A 1 135 ? 1.252 -0.874 -7.631 1.00 89.38 135 ILE A CA 1
ATOM 1014 C C . ILE A 1 135 ? 2.714 -0.755 -8.035 1.00 89.38 135 ILE A C 1
ATOM 1016 O O . ILE A 1 135 ? 3.594 -0.942 -7.202 1.00 89.38 135 ILE A O 1
ATOM 1020 N N . LEU A 1 136 ? 2.986 -0.416 -9.290 1.00 87.56 136 LEU A N 1
ATOM 1021 C CA . LEU A 1 136 ? 4.342 -0.214 -9.796 1.00 87.56 136 LEU A CA 1
ATOM 1022 C C . LEU A 1 136 ? 4.509 1.202 -10.342 1.00 87.56 136 LEU A C 1
ATOM 1024 O O . LEU A 1 136 ? 3.646 1.702 -11.059 1.00 87.56 136 LEU A O 1
ATOM 1028 N N . PHE A 1 137 ? 5.653 1.812 -10.047 1.00 86.50 137 PHE A N 1
ATOM 1029 C CA . PHE A 1 137 ? 6.066 3.102 -10.578 1.00 86.50 137 PHE A CA 1
ATOM 1030 C C . PHE A 1 137 ? 7.203 2.913 -11.578 1.00 86.50 137 PHE A C 1
ATOM 1032 O O . PHE A 1 137 ? 8.337 2.603 -11.205 1.00 86.50 137 PHE A O 1
ATOM 1039 N N . ARG A 1 138 ? 6.896 3.125 -12.858 1.00 81.56 138 ARG A N 1
ATOM 1040 C CA . ARG A 1 138 ? 7.869 3.078 -13.946 1.00 81.56 138 ARG A CA 1
ATOM 1041 C C . ARG A 1 138 ? 8.480 4.449 -14.189 1.00 81.56 138 ARG A C 1
ATOM 1043 O O . ARG A 1 138 ? 7.765 5.428 -14.399 1.00 81.56 138 ARG A O 1
ATOM 1050 N N . SER A 1 139 ? 9.807 4.506 -14.222 1.00 75.69 139 SER A N 1
ATOM 1051 C CA . SER A 1 139 ? 10.536 5.741 -14.523 1.00 75.69 139 SER A CA 1
ATOM 1052 C C . SER A 1 139 ? 10.412 6.096 -16.009 1.00 75.69 139 SER A C 1
ATOM 1054 O O . SER A 1 139 ? 10.937 5.378 -16.862 1.00 75.69 139 SER A O 1
ATOM 1056 N N . VAL A 1 140 ? 9.736 7.206 -16.330 1.00 74.31 140 VAL A N 1
ATOM 1057 C CA . VAL A 1 140 ? 9.638 7.760 -17.695 1.00 74.31 140 VAL A CA 1
ATOM 1058 C C . VAL A 1 140 ? 9.963 9.256 -17.637 1.00 74.31 140 VAL A C 1
ATOM 1060 O O . VAL A 1 140 ? 9.046 10.088 -17.625 1.00 74.31 140 VAL A O 1
ATOM 1063 N N . PRO A 1 141 ? 11.258 9.633 -17.536 1.00 67.69 141 PRO A N 1
ATOM 1064 C CA . PRO A 1 141 ? 11.663 11.017 -17.315 1.00 67.69 141 PRO A CA 1
ATOM 1065 C C . PRO A 1 141 ? 11.043 11.983 -18.338 1.00 67.69 141 PRO A C 1
ATOM 1067 O O . PRO A 1 141 ? 11.063 11.695 -19.536 1.00 67.69 141 PRO A O 1
ATOM 1070 N N . PRO A 1 142 ? 10.512 13.142 -17.899 1.00 69.00 142 PRO A N 1
ATOM 1071 C CA . PRO A 1 142 ? 10.598 13.735 -16.555 1.00 69.00 142 PRO A CA 1
ATOM 1072 C C . PRO A 1 142 ? 9.472 13.316 -15.577 1.00 69.00 142 PRO A C 1
ATOM 1074 O O . PRO A 1 142 ? 9.197 14.032 -14.617 1.00 69.00 142 PRO A O 1
ATOM 1077 N N . SER A 1 143 ? 8.783 12.202 -15.826 1.00 76.56 143 SER A N 1
ATOM 1078 C CA . SER A 1 143 ? 7.594 11.747 -15.092 1.00 76.56 143 SER A CA 1
ATOM 1079 C C . SER A 1 143 ? 7.667 10.270 -14.667 1.00 76.56 143 SER A C 1
ATOM 1081 O O . SER A 1 143 ? 8.689 9.605 -14.836 1.00 76.56 143 SER A O 1
ATOM 1083 N N . VAL A 1 144 ? 6.577 9.761 -14.087 1.00 80.25 144 VAL A N 1
ATOM 1084 C CA . VAL A 1 144 ? 6.384 8.343 -13.752 1.00 80.25 144 VAL A CA 1
ATOM 1085 C C . VAL A 1 144 ? 5.088 7.870 -14.382 1.00 80.25 144 VAL A C 1
ATOM 1087 O O . VAL A 1 144 ? 4.084 8.581 -14.323 1.00 80.25 144 VAL A O 1
ATOM 1090 N N . GLU A 1 145 ? 5.107 6.662 -14.930 1.00 84.38 145 GLU A N 1
ATOM 1091 C CA . GLU A 1 145 ? 3.898 5.915 -15.264 1.00 84.38 145 GLU A CA 1
ATOM 1092 C C . GLU A 1 145 ? 3.559 4.962 -14.117 1.00 84.38 145 GLU A C 1
ATOM 1094 O O . GLU A 1 145 ? 4.428 4.234 -13.632 1.00 84.38 145 GLU A O 1
ATOM 1099 N N . THR A 1 146 ? 2.301 4.949 -13.682 1.00 87.56 146 THR A N 1
ATOM 1100 C CA . THR A 1 146 ? 1.845 4.055 -12.611 1.00 87.56 146 THR A CA 1
ATOM 1101 C C . THR A 1 146 ? 1.072 2.891 -13.208 1.00 87.56 146 THR A C 1
ATOM 1103 O O . THR A 1 146 ? 0.208 3.091 -14.059 1.00 87.56 146 THR A O 1
ATOM 1106 N N . TYR A 1 147 ? 1.359 1.681 -12.741 1.00 86.19 147 TYR A N 1
ATOM 1107 C CA . TYR A 1 147 ? 0.685 0.455 -13.151 1.00 86.19 147 TYR A CA 1
ATOM 1108 C C . TYR A 1 147 ? -0.037 -0.157 -11.946 1.00 86.19 147 TYR A C 1
ATOM 1110 O O . TYR A 1 147 ? 0.504 -0.157 -10.838 1.00 86.19 147 TYR A O 1
ATOM 1118 N N . LYS A 1 148 ? -1.241 -0.693 -12.168 1.00 86.75 148 LYS A N 1
ATOM 1119 C CA . LYS A 1 148 ? -2.021 -1.489 -11.206 1.00 86.75 148 LYS A CA 1
ATOM 1120 C C . LYS A 1 148 ? -2.142 -2.917 -11.728 1.00 86.75 148 LYS A C 1
ATOM 1122 O O . LYS A 1 148 ? -2.579 -3.104 -12.860 1.00 86.75 148 LYS A O 1
ATOM 1127 N N . ASP A 1 149 ? -1.709 -3.904 -10.947 1.00 82.69 149 ASP A N 1
ATOM 1128 C CA . ASP A 1 149 ? -1.702 -5.329 -11.335 1.00 82.69 149 ASP A CA 1
ATOM 1129 C C . ASP A 1 149 ? -1.176 -5.572 -12.766 1.00 82.69 149 ASP A C 1
ATOM 1131 O O . ASP A 1 149 ? -1.705 -6.365 -13.543 1.00 82.69 149 ASP A O 1
ATOM 1135 N N . GLY A 1 150 ? -0.146 -4.806 -13.130 1.00 75.69 150 GLY A N 1
ATOM 1136 C CA . GLY A 1 150 ? 0.518 -4.860 -14.424 1.00 75.69 150 GLY A CA 1
ATOM 1137 C C . GLY A 1 150 ? -0.132 -4.099 -15.587 1.00 75.69 150 GLY A C 1
ATOM 1138 O O . GLY A 1 150 ? 0.432 -4.085 -16.677 1.00 75.69 150 GLY A O 1
ATOM 1139 N N . ALA A 1 151 ? -1.255 -3.411 -15.384 1.00 80.81 151 ALA A N 1
ATOM 1140 C CA . ALA A 1 151 ? -1.869 -2.542 -16.390 1.00 80.81 151 ALA A CA 1
ATOM 1141 C C . ALA A 1 151 ? -1.590 -1.059 -16.104 1.00 80.81 151 ALA A C 1
ATOM 1143 O O . ALA A 1 151 ? -1.676 -0.625 -14.954 1.00 80.81 151 ALA A O 1
ATOM 1144 N N . VAL A 1 152 ? -1.301 -0.265 -17.143 1.00 84.38 152 VAL A N 1
ATOM 1145 C CA . VAL A 1 152 ? -1.127 1.196 -17.021 1.00 84.38 152 VAL A CA 1
ATOM 1146 C C . VAL A 1 152 ? -2.394 1.817 -16.431 1.00 84.38 152 VAL A C 1
ATOM 1148 O O . VAL A 1 152 ? -3.500 1.556 -16.902 1.00 84.38 152 VAL A O 1
ATOM 1151 N N . MET A 1 153 ? -2.241 2.665 -15.417 1.00 86.62 153 MET A N 1
ATOM 1152 C CA . MET A 1 153 ? -3.343 3.449 -14.870 1.00 86.62 153 MET A CA 1
ATOM 1153 C C . MET A 1 153 ? -3.629 4.658 -15.759 1.00 86.62 153 MET A C 1
ATOM 1155 O O . MET A 1 153 ? -2.796 5.554 -15.896 1.00 86.62 153 MET A O 1
ATOM 1159 N N . GLU A 1 154 ? -4.832 4.715 -16.326 1.00 87.06 154 GLU A N 1
ATOM 1160 C CA . GLU A 1 154 ? -5.293 5.893 -17.059 1.00 87.06 154 GLU A CA 1
ATOM 1161 C C . GLU A 1 154 ? -5.538 7.106 -16.136 1.00 87.06 154 GLU A C 1
ATOM 1163 O O . GLU A 1 154 ? -5.728 6.955 -14.927 1.00 87.06 154 GLU A O 1
ATOM 1168 N N . PRO A 1 155 ? -5.650 8.336 -16.679 1.00 80.25 155 PRO A N 1
ATOM 1169 C CA . PRO A 1 155 ? -5.794 9.533 -15.858 1.00 80.25 155 PRO A CA 1
ATOM 1170 C C . PRO A 1 155 ? -6.991 9.624 -14.913 1.00 80.25 155 PRO A C 1
ATOM 1172 O O . PRO A 1 155 ? -7.011 10.475 -14.023 1.00 80.25 155 PRO A O 1
ATOM 1175 N N . LYS A 1 156 ? -7.998 8.778 -15.119 1.00 83.50 156 LYS A N 1
ATOM 1176 C CA . LYS A 1 156 ? -9.203 8.693 -14.286 1.00 83.50 156 LYS A CA 1
ATOM 1177 C C . LYS A 1 156 ? -9.257 7.412 -13.463 1.00 83.50 156 LYS A C 1
ATOM 1179 O O . LYS A 1 156 ? -10.211 7.227 -12.709 1.00 83.50 156 LYS A O 1
ATOM 1184 N N . ASP A 1 157 ? -8.257 6.552 -13.602 1.00 85.00 157 ASP A N 1
ATOM 1185 C CA . ASP A 1 157 ? -8.217 5.288 -12.904 1.00 85.00 157 ASP A CA 1
ATOM 1186 C C . ASP A 1 157 ? -7.818 5.490 -11.450 1.00 85.00 157 ASP A C 1
ATOM 1188 O O . ASP A 1 157 ? -6.927 6.270 -11.102 1.00 85.00 157 ASP A O 1
ATOM 1192 N N . THR A 1 158 ? -8.491 4.728 -10.599 1.00 87.50 158 THR A N 1
ATOM 1193 C CA . THR A 1 158 ? -8.141 4.574 -9.194 1.00 87.50 158 THR A CA 1
ATOM 1194 C C . THR A 1 158 ? -7.951 3.093 -8.915 1.00 87.50 158 THR A C 1
ATOM 1196 O O . THR A 1 158 ? -8.659 2.247 -9.465 1.00 87.50 158 THR A O 1
ATOM 1199 N N . ALA A 1 159 ? -6.936 2.780 -8.123 1.00 88.31 159 ALA A N 1
ATOM 1200 C CA . ALA A 1 159 ? -6.721 1.447 -7.590 1.00 88.31 159 ALA A CA 1
ATOM 1201 C C . ALA A 1 159 ? -7.180 1.438 -6.132 1.00 88.31 159 ALA A C 1
ATOM 1203 O O . ALA A 1 159 ? -6.957 2.417 -5.413 1.00 88.31 159 ALA A O 1
ATOM 1204 N N . HIS A 1 160 ? -7.837 0.368 -5.694 1.00 91.12 160 HIS A N 1
ATOM 1205 C CA . HIS A 1 160 ? -8.377 0.298 -4.342 1.00 91.12 160 HIS A CA 1
ATOM 1206 C C . HIS A 1 160 ? -7.619 -0.700 -3.477 1.00 91.12 160 HIS A C 1
ATOM 1208 O O . HIS A 1 160 ? -7.336 -1.815 -3.899 1.00 91.12 160 HIS A O 1
ATOM 1214 N N . ILE A 1 161 ? -7.328 -0.298 -2.244 1.00 90.88 161 ILE A N 1
ATOM 1215 C CA . ILE A 1 161 ? -6.738 -1.159 -1.217 1.00 90.88 161 ILE A CA 1
ATOM 1216 C C . ILE A 1 161 ? -7.657 -1.091 -0.008 1.00 90.88 161 ILE A C 1
ATOM 1218 O O . ILE A 1 161 ? -7.915 -0.003 0.508 1.00 90.88 161 ILE A O 1
ATOM 1222 N N . THR A 1 162 ? -8.137 -2.234 0.465 1.00 92.44 162 THR A N 1
ATOM 1223 C CA . THR A 1 162 ? -8.999 -2.279 1.648 1.00 92.44 162 THR A CA 1
ATOM 1224 C C . THR A 1 162 ? -8.266 -2.918 2.806 1.00 92.44 162 THR A C 1
ATOM 1226 O O . THR A 1 162 ? -7.861 -4.075 2.742 1.00 92.44 162 THR A O 1
ATOM 1229 N N . LEU A 1 163 ? -8.124 -2.151 3.884 1.00 91.88 163 LEU A N 1
ATOM 1230 C CA . LEU A 1 163 ? -7.553 -2.594 5.146 1.00 91.88 163 LEU A CA 1
ATOM 1231 C C . LEU A 1 163 ? -8.658 -3.054 6.089 1.00 91.88 163 LEU A C 1
ATOM 1233 O O . LEU A 1 163 ? -9.674 -2.378 6.249 1.00 91.88 163 LEU A O 1
ATOM 1237 N N . LYS A 1 164 ? -8.427 -4.176 6.761 1.00 92.38 164 LYS A N 1
ATOM 1238 C CA . LYS A 1 164 ? -9.303 -4.762 7.769 1.00 92.38 164 LYS A CA 1
ATOM 1239 C C . LYS A 1 164 ? -8.592 -4.834 9.112 1.00 92.38 164 LYS A C 1
ATOM 1241 O O . LYS A 1 164 ? -7.604 -5.556 9.265 1.00 92.38 164 LYS A O 1
ATOM 1246 N N . ALA A 1 165 ? -9.122 -4.108 10.089 1.00 91.00 165 ALA A N 1
ATOM 1247 C CA . ALA A 1 165 ? -8.631 -4.104 11.458 1.00 91.00 165 ALA A CA 1
ATOM 1248 C C . ALA A 1 165 ? -9.038 -5.363 12.234 1.00 91.00 165 ALA A C 1
ATOM 1250 O O . ALA A 1 165 ? -9.934 -6.117 11.847 1.00 91.00 165 ALA A O 1
ATOM 1251 N N . SER A 1 166 ? -8.412 -5.552 13.397 1.00 87.06 166 SER A N 1
ATOM 1252 C CA . SER A 1 166 ? -8.648 -6.701 14.282 1.00 87.06 166 SER A CA 1
ATOM 1253 C C . SER A 1 166 ? -10.094 -6.834 14.790 1.00 87.06 166 SER A C 1
ATOM 1255 O O . SER A 1 166 ? -10.555 -7.944 15.047 1.00 87.06 166 SER A O 1
ATOM 1257 N N . ASN A 1 167 ? -10.834 -5.726 14.902 1.00 86.12 167 ASN A N 1
ATOM 1258 C CA . ASN A 1 167 ? -12.256 -5.703 15.271 1.00 86.12 167 ASN A CA 1
ATOM 1259 C C . ASN A 1 167 ? -13.209 -5.868 14.065 1.00 86.12 167 ASN A C 1
ATOM 1261 O O . ASN A 1 167 ? -14.424 -5.851 14.256 1.00 86.12 167 ASN A O 1
ATOM 1265 N N . GLY A 1 168 ? -12.679 -5.999 12.844 1.00 86.56 168 GLY A N 1
ATOM 1266 C CA . GLY A 1 168 ? -13.446 -6.077 11.600 1.00 86.56 168 GLY A CA 1
ATOM 1267 C C . GLY A 1 168 ? -13.773 -4.734 10.938 1.00 86.56 168 GLY A C 1
ATOM 1268 O O . GLY A 1 168 ? -14.415 -4.749 9.892 1.00 86.56 168 GLY A O 1
ATOM 1269 N N . GLU A 1 169 ? -13.343 -3.598 11.498 1.00 88.81 169 GLU A N 1
ATOM 1270 C CA . GLU A 1 169 ? -13.469 -2.281 10.858 1.00 88.81 169 GLU A CA 1
ATOM 1271 C C . GLU A 1 169 ? -12.692 -2.261 9.536 1.00 88.81 169 GLU A C 1
ATOM 1273 O O . GLU A 1 169 ? -11.555 -2.737 9.467 1.00 88.81 169 GLU A O 1
ATOM 1278 N N . LEU A 1 170 ? -13.324 -1.731 8.489 1.00 90.31 170 LEU A N 1
ATOM 1279 C CA . LEU A 1 170 ? -12.757 -1.654 7.148 1.00 90.31 170 LEU A CA 1
ATOM 1280 C C . LEU A 1 170 ? -12.402 -0.208 6.810 1.00 90.31 170 LEU A C 1
ATOM 1282 O O . LEU A 1 170 ? -13.175 0.711 7.083 1.00 90.31 170 LEU A O 1
ATOM 1286 N N . ARG A 1 171 ? -11.260 -0.013 6.155 1.00 90.00 171 ARG A N 1
ATOM 1287 C CA . ARG A 1 171 ? -10.873 1.260 5.549 1.00 90.00 171 ARG A CA 1
ATOM 1288 C C . ARG A 1 171 ? -10.485 1.031 4.102 1.00 90.00 171 ARG A C 1
ATOM 1290 O O . ARG A 1 171 ? -9.536 0.303 3.833 1.00 90.00 171 ARG A O 1
ATOM 1297 N N . LYS A 1 172 ? -11.193 1.699 3.195 1.00 91.31 172 LYS A N 1
ATOM 1298 C CA . LYS A 1 172 ? -10.885 1.692 1.769 1.00 91.31 172 LYS A CA 1
ATOM 1299 C C . LYS A 1 172 ? -9.981 2.871 1.434 1.00 91.31 172 LYS A C 1
ATOM 1301 O O . LYS A 1 172 ? -10.261 4.014 1.799 1.00 91.31 172 LYS A O 1
ATOM 1306 N N . LEU A 1 173 ? -8.889 2.576 0.755 1.00 91.50 173 LEU A N 1
ATOM 1307 C CA . LEU A 1 173 ? -7.906 3.529 0.274 1.00 91.50 173 LEU A CA 1
ATOM 1308 C C . LEU A 1 173 ? -7.986 3.563 -1.252 1.00 91.50 173 LEU A C 1
ATOM 1310 O O . LEU A 1 173 ? -8.119 2.518 -1.888 1.00 91.50 173 LEU A O 1
ATOM 1314 N N . ALA A 1 174 ? -7.921 4.751 -1.838 1.00 91.38 174 ALA A N 1
ATOM 1315 C CA . ALA A 1 174 ? -7.832 4.953 -3.275 1.00 91.38 174 ALA A CA 1
ATOM 1316 C C . ALA A 1 174 ? -6.442 5.481 -3.621 1.00 91.38 174 ALA A C 1
ATOM 1318 O O . ALA A 1 174 ? -6.017 6.515 -3.111 1.00 91.38 174 ALA A O 1
ATOM 1319 N N . VAL A 1 175 ? -5.749 4.774 -4.504 1.00 90.12 175 VAL A N 1
ATOM 1320 C CA . VAL A 1 175 ? -4.491 5.212 -5.101 1.00 90.12 175 VAL A CA 1
ATOM 1321 C C . VAL A 1 175 ? -4.806 5.794 -6.473 1.00 90.12 175 VAL A C 1
ATOM 1323 O O . VAL A 1 175 ? -5.439 5.133 -7.297 1.00 90.12 175 VAL A O 1
ATOM 1326 N N . SER A 1 176 ? -4.392 7.034 -6.721 1.00 88.38 176 SER A N 1
ATOM 1327 C CA . SER A 1 176 ? -4.509 7.666 -8.038 1.00 88.38 176 SER A CA 1
ATOM 1328 C C . SER A 1 176 ? -3.346 7.283 -8.957 1.00 88.38 176 SER A C 1
ATOM 1330 O O . SER A 1 176 ? -2.303 6.812 -8.499 1.00 88.38 176 SER A O 1
ATOM 1332 N N . GLN A 1 177 ? -3.469 7.598 -10.250 1.00 83.38 177 GLN A N 1
ATOM 1333 C CA . GLN A 1 177 ? -2.388 7.444 -11.237 1.00 83.38 177 GLN A CA 1
ATOM 1334 C C . GLN A 1 177 ? -1.050 8.109 -10.850 1.00 83.38 177 GLN A C 1
ATOM 1336 O O . GLN A 1 177 ? -0.022 7.786 -11.430 1.00 83.38 177 GLN A O 1
ATOM 1341 N N . PHE A 1 178 ? -1.029 9.058 -9.907 1.00 78.00 178 PHE A N 1
ATOM 1342 C CA . PHE A 1 178 ? 0.194 9.755 -9.483 1.00 78.00 178 PHE A CA 1
ATOM 1343 C C . PHE A 1 178 ? 0.756 9.212 -8.161 1.00 78.00 178 PHE A C 1
ATOM 1345 O O . PHE A 1 178 ? 1.592 9.861 -7.518 1.00 78.00 178 PHE A O 1
ATOM 1352 N N . GLY A 1 179 ? 0.257 8.054 -7.717 1.00 74.38 179 GLY A N 1
ATOM 1353 C CA . GLY A 1 179 ? 0.628 7.439 -6.446 1.00 74.38 179 GLY A CA 1
ATOM 1354 C C . GLY A 1 179 ? 0.160 8.235 -5.229 1.00 74.38 179 GLY A C 1
ATOM 1355 O O . GLY A 1 179 ? 0.738 8.094 -4.155 1.00 74.38 179 GLY A O 1
ATOM 1356 N N . THR A 1 180 ? -0.836 9.118 -5.380 1.00 84.81 180 THR A N 1
ATOM 1357 C CA . THR A 1 180 ? -1.458 9.782 -4.226 1.00 84.81 180 THR A CA 1
ATOM 1358 C C . THR A 1 180 ? -2.474 8.842 -3.599 1.00 84.81 180 THR A C 1
ATOM 1360 O O . THR A 1 180 ? -3.254 8.220 -4.317 1.00 84.81 180 THR A O 1
ATOM 1363 N N . LEU A 1 181 ? -2.445 8.747 -2.272 1.00 88.81 181 LEU A N 1
ATOM 1364 C CA . LEU A 1 181 ? -3.348 7.916 -1.487 1.00 88.81 181 LEU A CA 1
ATOM 1365 C C . LEU A 1 181 ? -4.413 8.800 -0.837 1.00 88.81 181 LEU A C 1
ATOM 1367 O O . LEU A 1 181 ? -4.073 9.692 -0.061 1.00 88.81 181 LEU A O 1
ATOM 1371 N N . ASP A 1 182 ? -5.678 8.512 -1.115 1.00 89.12 182 ASP A N 1
ATOM 1372 C CA . ASP A 1 182 ? -6.836 9.151 -0.496 1.00 89.12 182 ASP A CA 1
ATOM 1373 C C . ASP A 1 182 ? -7.673 8.118 0.270 1.00 89.12 182 ASP A C 1
ATOM 1375 O O . ASP A 1 182 ? -7.761 6.948 -0.109 1.00 89.12 182 ASP A O 1
ATOM 1379 N N . ILE A 1 183 ? -8.308 8.540 1.365 1.00 86.44 183 ILE A N 1
ATOM 1380 C CA . ILE A 1 183 ? -9.229 7.686 2.127 1.00 86.44 183 ILE A CA 1
ATOM 1381 C C . ILE A 1 183 ? -10.626 7.813 1.519 1.00 86.44 183 ILE A C 1
ATOM 1383 O O . ILE A 1 183 ? -11.188 8.910 1.465 1.00 86.44 183 ILE A O 1
ATOM 1387 N N . VAL A 1 184 ? -11.211 6.688 1.107 1.00 85.00 184 VAL A N 1
ATOM 1388 C CA . VAL A 1 184 ? -12.579 6.647 0.584 1.00 85.00 184 VAL A CA 1
ATOM 1389 C C . VAL A 1 184 ? -13.544 6.431 1.747 1.00 85.00 184 VAL A C 1
ATOM 1391 O O . VAL A 1 184 ? -13.636 5.345 2.319 1.00 85.00 184 VAL A O 1
ATOM 1394 N N . ASN A 1 185 ? -14.278 7.481 2.109 1.00 65.56 185 ASN A N 1
ATOM 1395 C CA . ASN A 1 185 ? -15.314 7.413 3.139 1.00 65.56 185 ASN A CA 1
ATOM 1396 C C . ASN A 1 185 ? -16.632 6.871 2.558 1.00 65.56 185 ASN A C 1
ATOM 1398 O O . ASN A 1 185 ? -17.619 7.596 2.477 1.00 65.56 185 ASN A O 1
ATOM 1402 N N . ASP A 1 186 ? -16.670 5.590 2.186 1.00 52.81 186 ASP A N 1
ATOM 1403 C CA . ASP A 1 186 ? -17.902 4.953 1.683 1.00 52.81 186 ASP A CA 1
ATOM 1404 C C . ASP A 1 186 ? -18.875 4.514 2.798 1.00 52.81 186 ASP A C 1
ATOM 1406 O O . ASP A 1 186 ? -19.994 4.083 2.522 1.00 52.81 186 ASP A O 1
ATOM 1410 N N . TYR A 1 187 ? -18.505 4.678 4.073 1.00 45.47 187 TYR A N 1
ATOM 1411 C CA . TYR A 1 187 ? -19.330 4.286 5.227 1.00 45.47 187 TYR A CA 1
ATOM 1412 C C . TYR A 1 187 ? -20.047 5.460 5.916 1.00 45.47 187 TYR A C 1
ATOM 1414 O O . TYR A 1 187 ? -20.326 5.408 7.112 1.00 45.47 187 TYR A O 1
ATOM 1422 N N . ALA A 1 188 ? -20.382 6.518 5.173 1.00 31.78 188 ALA A N 1
ATOM 1423 C CA . ALA A 1 188 ? -21.371 7.500 5.615 1.00 31.78 188 ALA A CA 1
ATOM 1424 C C . ALA A 1 188 ? -22.778 7.052 5.173 1.00 31.78 188 ALA A C 1
ATOM 1426 O O . ALA A 1 188 ? -23.285 7.483 4.137 1.00 31.78 188 ALA A O 1
ATOM 1427 N N . LYS A 1 189 ? -23.406 6.168 5.952 1.00 31.81 189 LYS A N 1
ATOM 1428 C CA . LYS A 1 189 ? -24.860 5.958 5.936 1.00 31.81 189 LYS A CA 1
ATOM 1429 C C . LYS A 1 189 ? -25.414 6.038 7.346 1.00 31.81 189 LYS A C 1
ATOM 1431 O O . LYS A 1 189 ? -24.821 5.394 8.236 1.00 31.81 189 LYS A O 1
#

Mean predicted aligned error: 11.28 Å

Foldseek 3Di:
DDDDPVNVVVVVVVVVVVVVVCVVVVQVVVQVVLVVVVLVVLLVQLVVLFCLLQPLPADPPPDLDDDDPPDPCQSSHFWWKWFADFQKIWIWGQSPDDDPPDPPDQDDPVRTHTDDMDGGQWTWDPDDDQAFGMWIWHRDPPHTFIATNRHTADQPDWGWIWTATPVRDIWIWTQGRRRHIDTDPPPPD

Radius of gyration: 23.47 Å; Cα contacts (8 Å, |Δi|>4): 303; chains: 1; bounding box: 52×28×88 Å

Secondary structure (DSSP, 8-state):
-PPPHHHHHHHHHHHHHHHHHHHHHHHHHHHHHHHHHHHHHHHHHHHHHHHHHHHS---TT-----S-TT-TTTGGGSEEEEEEETTEEEEEEE-----TT-TT----GGGEEEEEEEE-SSEE-SS-TTB-SEEEEEEETTEEEEEETTEEPPTT-EEEEEEE-TTS-EEEEEEETTS-EEEE-TT--

Organism: NCBI:txid1797281